Protein AF-A0A924R2V7-F1 (afdb_monomer_lite)

Radius of gyration: 25.36 Å; chains: 1; bounding box: 59×49×68 Å

Sequence (188 aa):
MEILKSIIAFLVAIGILVTIHELGHYWAARLCGVKIIRFSIGFGRTLWMRKFGADQTEWVVAALPLGGFVKMADERDEVLNDADRGRAFNNKPIWQRMIIIAAGPAANFVLAAVLYWVVFVVGAPGALPWWVLAQRLGRNEGVGEIWSDIACPWCYVGKRRFEAALQDFEHRDQVTVTWRSFELDPTA

pLDDT: mean 84.76, std 13.11, range [45.72, 98.12]

Foldseek 3Di:
DVVVVVVVVVLVVLLVLQLLLQVQLVVLLVVLLWQWAEWEQADDAFPDWAQDDPSRYIYTYHDGRNHIHTHTAALPPPPDDPVCNCRGLVNGDPVSNVSSNVRSVVSSVVVVVVVVVVCLLVPDPPPPPVVNVVVVVPDPALEAEAEDEPPDPSSVSVVVVVVVVLVVDPVSVRHHYHYDYDDPDPPD

Structure (mmCIF, N/CA/C/O backbone):
data_AF-A0A924R2V7-F1
#
_entry.id   AF-A0A924R2V7-F1
#
loop_
_atom_site.group_PDB
_atom_site.id
_atom_site.type_symbol
_atom_site.label_atom_id
_atom_site.label_alt_id
_atom_site.label_comp_id
_atom_site.label_asym_id
_atom_site.label_entity_id
_atom_site.label_seq_id
_atom_site.pdbx_PDB_ins_code
_atom_site.Cartn_x
_atom_site.Cartn_y
_atom_site.Cartn_z
_atom_site.occupancy
_atom_site.B_iso_or_equiv
_atom_site.auth_seq_id
_atom_site.auth_comp_id
_atom_site.auth_asym_id
_atom_site.auth_atom_id
_atom_site.pdbx_PDB_model_num
ATOM 1 N N . MET A 1 1 ? 21.644 21.051 -7.292 1.00 76.19 1 MET A N 1
ATOM 2 C CA . MET A 1 1 ? 20.354 20.557 -7.829 1.00 76.19 1 MET A CA 1
ATOM 3 C C . MET A 1 1 ? 20.106 19.088 -7.495 1.00 76.19 1 MET A C 1
ATOM 5 O O . MET A 1 1 ? 18.996 18.777 -7.090 1.00 76.19 1 MET A O 1
ATOM 9 N N . GLU A 1 2 ? 21.111 18.208 -7.581 1.00 90.38 2 GLU A N 1
ATOM 10 C CA . GLU A 1 2 ? 20.947 16.770 -7.282 1.00 90.38 2 GLU A CA 1
ATOM 11 C C . GLU A 1 2 ? 20.495 16.465 -5.847 1.00 90.38 2 GLU A C 1
ATOM 13 O O . GLU A 1 2 ? 19.573 15.683 -5.658 1.00 90.38 2 GLU A O 1
ATOM 18 N N . ILE A 1 3 ? 21.032 17.160 -4.838 1.00 93.19 3 ILE A N 1
ATOM 19 C CA . ILE A 1 3 ? 20.599 16.974 -3.439 1.00 93.19 3 ILE A CA 1
ATOM 20 C C . ILE A 1 3 ? 19.101 17.268 -3.273 1.00 93.19 3 ILE A C 1
ATOM 22 O O . ILE A 1 3 ? 18.382 16.494 -2.649 1.00 93.19 3 ILE A O 1
ATOM 26 N N . LEU A 1 4 ? 18.613 18.359 -3.872 1.00 93.94 4 LEU A N 1
ATOM 27 C CA . LEU A 1 4 ? 17.199 18.730 -3.803 1.00 93.94 4 LEU A CA 1
ATOM 28 C C . LEU A 1 4 ? 16.310 17.670 -4.468 1.00 93.94 4 LEU A C 1
ATOM 30 O O . LEU A 1 4 ? 15.282 17.304 -3.907 1.00 93.94 4 LEU A O 1
ATOM 34 N N . LYS A 1 5 ? 16.725 17.138 -5.626 1.00 94.00 5 LYS A N 1
ATOM 35 C CA . LYS A 1 5 ? 16.013 16.044 -6.302 1.00 94.00 5 LYS A CA 1
ATOM 36 C C . LYS A 1 5 ? 15.963 14.788 -5.434 1.00 94.00 5 LYS A C 1
ATOM 38 O O . LYS A 1 5 ? 14.886 14.227 -5.278 1.00 94.00 5 LYS A O 1
ATOM 43 N N . SER A 1 6 ? 17.083 14.382 -4.836 1.00 93.44 6 SER A N 1
ATOM 44 C CA . SER A 1 6 ? 17.138 13.208 -3.957 1.00 93.44 6 SER A CA 1
ATOM 45 C C . SER A 1 6 ? 16.260 13.373 -2.720 1.00 93.44 6 SER A C 1
ATOM 47 O O . SER A 1 6 ? 15.552 12.440 -2.355 1.00 93.44 6 SER A O 1
ATOM 49 N N . ILE A 1 7 ? 16.245 14.562 -2.108 1.00 94.19 7 ILE A N 1
ATOM 50 C CA . ILE A 1 7 ? 15.367 14.862 -0.969 1.00 94.19 7 ILE A CA 1
ATOM 51 C C . ILE A 1 7 ? 13.899 14.754 -1.385 1.00 94.19 7 ILE A C 1
ATOM 53 O O . ILE A 1 7 ? 13.126 14.071 -0.719 1.00 94.19 7 ILE A O 1
ATOM 57 N N . ILE A 1 8 ? 13.506 15.385 -2.495 1.00 93.62 8 ILE A N 1
ATOM 58 C CA . ILE A 1 8 ? 12.121 15.325 -2.981 1.00 93.62 8 ILE A CA 1
ATOM 59 C C . ILE A 1 8 ? 11.733 13.879 -3.315 1.00 93.62 8 ILE A C 1
ATOM 61 O O . ILE A 1 8 ? 10.685 13.416 -2.873 1.00 93.62 8 ILE A O 1
ATOM 65 N N . ALA A 1 9 ? 12.584 13.147 -4.037 1.00 93.06 9 ALA A N 1
ATOM 66 C CA . ALA A 1 9 ? 12.345 11.749 -4.388 1.00 93.06 9 ALA A CA 1
ATOM 67 C C . ALA A 1 9 ? 12.199 10.863 -3.143 1.00 93.06 9 ALA A C 1
ATOM 69 O O . ALA A 1 9 ? 11.295 10.035 -3.084 1.00 93.06 9 ALA A O 1
ATOM 70 N N . PHE A 1 10 ? 13.036 11.073 -2.126 1.00 93.38 10 PHE A N 1
ATOM 71 C CA . PHE A 1 10 ? 12.954 10.367 -0.851 1.00 93.38 10 PHE A CA 1
ATOM 72 C C . PHE A 1 10 ? 11.642 10.652 -0.110 1.00 93.38 10 PHE A C 1
ATOM 74 O O . PHE A 1 10 ? 10.979 9.717 0.336 1.00 93.38 10 PHE A O 1
ATOM 81 N N . LEU A 1 11 ? 11.231 11.922 -0.019 1.00 93.50 11 LEU A N 1
ATOM 82 C CA . LEU A 1 11 ? 9.971 12.309 0.626 1.00 93.50 11 LEU A CA 1
ATOM 83 C C . LEU A 1 11 ? 8.758 11.712 -0.095 1.00 93.50 11 LEU A C 1
ATOM 85 O O . LEU A 1 11 ? 7.835 11.231 0.558 1.00 93.50 11 LEU A O 1
ATOM 89 N N . VAL A 1 12 ? 8.775 11.703 -1.430 1.00 93.25 12 VAL A N 1
ATOM 90 C CA . VAL A 1 12 ? 7.730 11.062 -2.240 1.00 93.25 12 VAL A CA 1
ATOM 91 C C . VAL A 1 12 ? 7.719 9.550 -2.011 1.00 93.25 12 VAL A C 1
ATOM 93 O O . VAL A 1 12 ? 6.656 8.984 -1.764 1.00 93.25 12 VAL A O 1
ATOM 96 N N . ALA A 1 13 ? 8.882 8.896 -2.039 1.00 93.31 13 ALA A N 1
ATOM 97 C CA . ALA A 1 13 ? 8.993 7.453 -1.845 1.00 93.31 13 ALA A CA 1
ATOM 98 C C . ALA A 1 13 ? 8.489 7.015 -0.460 1.00 93.31 13 ALA A C 1
ATOM 100 O O . ALA A 1 13 ? 7.664 6.104 -0.372 1.00 93.31 13 ALA A O 1
ATOM 101 N N . ILE A 1 14 ? 8.919 7.692 0.612 1.00 93.75 14 ILE A N 1
ATOM 102 C CA . ILE A 1 14 ? 8.410 7.434 1.967 1.00 93.75 14 ILE A CA 1
ATOM 103 C C . ILE A 1 14 ? 6.916 7.727 2.0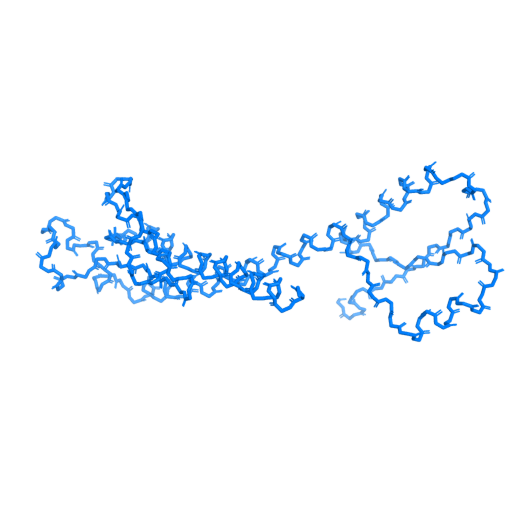57 1.00 93.75 14 ILE A C 1
ATOM 105 O O . ILE A 1 14 ? 6.182 6.915 2.615 1.00 93.75 14 ILE A O 1
ATOM 109 N N . GLY A 1 15 ? 6.450 8.842 1.488 1.00 93.25 15 GLY A N 1
ATOM 110 C CA . GLY A 1 15 ? 5.036 9.203 1.511 1.00 93.25 15 GLY A CA 1
ATOM 111 C C . GLY A 1 15 ? 4.154 8.116 0.895 1.00 93.25 15 GLY A C 1
ATOM 112 O O . GLY A 1 15 ? 3.147 7.731 1.489 1.00 93.25 15 GLY A O 1
ATOM 113 N N . ILE A 1 16 ? 4.560 7.564 -0.252 1.00 94.56 16 ILE A N 1
ATOM 114 C CA . ILE A 1 16 ? 3.855 6.454 -0.908 1.00 94.56 16 ILE A CA 1
ATOM 115 C C . ILE A 1 16 ? 3.903 5.193 -0.039 1.00 94.56 16 ILE A C 1
ATOM 117 O O . ILE A 1 16 ? 2.855 4.608 0.232 1.00 94.56 16 ILE A O 1
ATOM 121 N N . LEU A 1 17 ? 5.093 4.790 0.417 1.00 95.31 17 LEU A N 1
ATOM 122 C CA . LEU A 1 17 ? 5.288 3.567 1.202 1.00 95.31 17 LEU A CA 1
ATOM 123 C C . LEU A 1 17 ? 4.439 3.573 2.474 1.00 95.31 17 LEU A C 1
ATOM 125 O O . LEU A 1 17 ? 3.721 2.619 2.755 1.00 95.31 17 LEU A O 1
ATOM 129 N N . VAL A 1 18 ? 4.481 4.669 3.225 1.00 95.38 18 VAL A N 1
ATOM 130 C CA . VAL A 1 18 ? 3.693 4.828 4.447 1.00 95.38 18 VAL A CA 1
ATOM 131 C C . VAL A 1 18 ? 2.200 4.857 4.135 1.00 95.38 18 VAL A C 1
ATOM 133 O O . VAL A 1 18 ? 1.426 4.194 4.814 1.00 95.38 18 VAL A O 1
ATOM 136 N N . THR A 1 19 ? 1.769 5.595 3.108 1.00 95.12 19 THR A N 1
ATOM 137 C CA . THR A 1 19 ? 0.338 5.679 2.775 1.00 95.12 19 THR A CA 1
ATOM 138 C C . THR A 1 19 ? -0.237 4.301 2.462 1.00 95.12 19 THR A C 1
ATOM 140 O O . THR A 1 19 ? -1.320 3.969 2.940 1.00 95.12 19 THR A O 1
ATOM 143 N N . ILE A 1 20 ? 0.488 3.483 1.695 1.00 97.19 20 ILE A N 1
ATOM 144 C CA . ILE A 1 20 ? 0.069 2.114 1.374 1.00 97.19 20 ILE A CA 1
ATOM 145 C C . ILE A 1 20 ? 0.088 1.214 2.617 1.00 97.19 20 ILE A C 1
ATOM 147 O O . ILE A 1 20 ? -0.844 0.431 2.804 1.00 97.19 20 ILE A O 1
ATOM 151 N N . HIS A 1 21 ? 1.079 1.365 3.496 1.00 97.12 21 HIS A N 1
ATOM 152 C CA . HIS A 1 21 ? 1.130 0.667 4.781 1.00 97.12 21 HIS A CA 1
ATOM 153 C C . HIS A 1 21 ? -0.113 0.945 5.639 1.00 97.12 21 HIS A C 1
ATOM 155 O O . HIS A 1 21 ? -0.829 0.026 6.037 1.00 97.12 21 HIS A O 1
ATOM 161 N N . GLU A 1 22 ? -0.428 2.221 5.868 1.00 96.88 22 GLU A N 1
ATOM 162 C CA . GLU A 1 22 ? -1.606 2.615 6.645 1.00 96.88 22 GLU A CA 1
ATOM 163 C C . GLU A 1 22 ? -2.903 2.166 5.959 1.00 96.88 22 GLU A C 1
ATOM 165 O O . GLU A 1 22 ? -3.857 1.742 6.616 1.00 96.88 22 GLU A O 1
ATOM 170 N N . LEU A 1 23 ? -2.944 2.201 4.623 1.00 96.12 23 LEU A N 1
ATOM 171 C CA . LEU A 1 23 ? -4.086 1.717 3.853 1.00 96.12 23 LEU A CA 1
ATOM 172 C C . LEU A 1 23 ? -4.317 0.211 4.064 1.00 96.12 23 LEU A C 1
ATOM 174 O O . LEU A 1 23 ? -5.470 -0.217 4.138 1.00 96.12 23 LEU A O 1
ATOM 178 N N . GLY A 1 24 ? -3.252 -0.578 4.234 1.00 97.38 24 GLY A N 1
ATOM 179 C CA . GLY A 1 24 ? -3.333 -1.993 4.604 1.00 97.38 24 GLY A CA 1
ATOM 180 C C . GLY A 1 24 ? -4.054 -2.205 5.937 1.00 97.38 24 GLY A C 1
ATOM 181 O O . GLY A 1 24 ? -5.026 -2.964 6.004 1.00 97.38 24 GLY A O 1
ATOM 182 N N . HIS A 1 25 ? -3.649 -1.475 6.981 1.00 97.19 25 HIS A N 1
ATOM 183 C CA . HIS A 1 25 ? -4.336 -1.496 8.278 1.00 97.19 25 HIS A CA 1
ATOM 184 C C . HIS A 1 25 ? -5.804 -1.067 8.162 1.00 97.19 25 HIS A C 1
ATOM 186 O O . HIS A 1 25 ? -6.688 -1.723 8.718 1.00 97.19 25 HIS A O 1
ATOM 192 N N . TYR A 1 26 ? -6.070 0.013 7.421 1.00 96.00 26 TYR A N 1
ATOM 193 C CA . TYR A 1 26 ? -7.413 0.553 7.207 1.00 96.00 26 TYR A CA 1
ATOM 194 C C . TYR A 1 26 ? -8.354 -0.478 6.577 1.00 96.00 26 TYR A C 1
ATOM 196 O O . TYR A 1 26 ? -9.452 -0.722 7.086 1.00 96.00 26 TYR A O 1
ATOM 204 N N . TRP A 1 27 ? -7.924 -1.106 5.480 1.00 96.19 27 TRP A N 1
ATOM 205 C CA . TRP A 1 27 ? -8.736 -2.089 4.768 1.00 96.19 27 TRP A CA 1
ATOM 206 C C . TRP A 1 27 ? -8.992 -3.333 5.614 1.00 96.19 27 TRP A C 1
ATOM 208 O O . TRP A 1 27 ? -10.138 -3.769 5.718 1.00 96.19 27 TRP A O 1
ATOM 218 N N . ALA A 1 28 ? -7.967 -3.865 6.280 1.00 97.12 28 ALA A N 1
ATOM 219 C CA . ALA A 1 28 ? -8.134 -5.022 7.154 1.00 97.12 28 ALA A CA 1
ATOM 220 C C . ALA A 1 28 ? -9.075 -4.729 8.334 1.00 97.12 28 ALA A C 1
ATOM 222 O O . ALA A 1 28 ? -9.943 -5.546 8.648 1.00 97.12 28 ALA A O 1
ATOM 223 N N . ALA A 1 29 ? -8.963 -3.547 8.950 1.00 95.69 29 ALA A N 1
ATOM 224 C CA . ALA A 1 29 ? -9.845 -3.124 10.036 1.00 95.69 29 ALA A CA 1
ATOM 225 C C . ALA A 1 29 ? -11.306 -3.031 9.571 1.00 95.69 29 ALA A C 1
ATOM 227 O O . ALA A 1 29 ? -12.203 -3.557 10.236 1.00 95.69 29 ALA A O 1
ATOM 228 N N . ARG A 1 30 ? -11.544 -2.445 8.391 1.00 93.81 30 ARG A N 1
ATOM 229 C CA . ARG A 1 30 ? -12.871 -2.383 7.763 1.00 93.81 30 ARG A CA 1
ATOM 230 C C . ARG A 1 30 ? -13.459 -3.765 7.491 1.00 93.81 30 ARG A C 1
ATOM 232 O O . ARG A 1 30 ? -14.619 -3.992 7.826 1.00 93.81 30 ARG A O 1
ATOM 239 N N . LEU A 1 31 ? -12.666 -4.690 6.951 1.00 94.19 31 LEU A N 1
ATOM 240 C CA . LEU A 1 31 ? -13.101 -6.067 6.684 1.00 94.19 31 LEU A CA 1
ATOM 241 C C . LEU A 1 31 ? -13.419 -6.841 7.972 1.00 94.19 31 LEU A C 1
ATOM 243 O O . LEU A 1 31 ? -14.355 -7.632 8.002 1.00 94.19 31 LEU A O 1
ATOM 247 N N . CYS A 1 32 ? -12.705 -6.560 9.063 1.00 94.69 32 CYS A N 1
ATOM 248 C CA . CYS A 1 32 ? -12.982 -7.123 10.389 1.00 94.69 32 CYS A CA 1
ATOM 249 C C . CYS A 1 32 ? -14.128 -6.399 11.134 1.00 94.69 32 CYS A C 1
ATOM 251 O O . CYS A 1 32 ? -14.405 -6.681 12.306 1.00 94.69 32 CYS A O 1
ATOM 253 N N . GLY A 1 33 ? -14.800 -5.442 10.484 1.00 92.38 33 GLY A N 1
ATOM 254 C CA . GLY A 1 33 ? -15.911 -4.683 11.056 1.00 92.38 33 GLY A CA 1
ATOM 255 C C . GLY A 1 33 ? -15.503 -3.795 12.234 1.00 92.38 33 GLY A C 1
ATOM 256 O O . GLY A 1 33 ? -16.314 -3.578 13.138 1.00 92.38 33 GLY A O 1
ATOM 257 N N . VAL A 1 34 ? -14.251 -3.332 12.259 1.00 94.19 34 VAL A N 1
ATOM 258 C CA . VAL A 1 34 ? -13.750 -2.345 13.223 1.00 94.19 34 VAL A CA 1
ATOM 259 C C . VAL A 1 34 ? -14.076 -0.946 12.715 1.00 94.19 34 VAL A C 1
ATOM 261 O O . VAL A 1 34 ? -13.854 -0.632 11.543 1.00 94.19 34 VAL A O 1
ATOM 264 N N . LYS A 1 35 ? -14.613 -0.091 13.588 1.00 92.56 35 LYS A N 1
ATOM 265 C CA . LYS A 1 35 ? -14.870 1.310 13.244 1.00 92.56 35 LYS A CA 1
ATOM 266 C C . LYS A 1 35 ? -13.560 2.094 13.233 1.00 92.56 35 LYS A C 1
ATOM 268 O O . LYS A 1 35 ? -12.730 1.953 14.125 1.00 92.56 35 LYS A O 1
ATOM 273 N N . ILE A 1 36 ? -13.386 2.943 12.226 1.00 94.12 36 ILE A N 1
ATOM 274 C CA . ILE A 1 36 ? -12.182 3.758 12.054 1.00 94.12 36 ILE A CA 1
ATOM 275 C C . ILE A 1 36 ? -12.572 5.219 12.214 1.00 94.12 36 ILE A C 1
ATOM 277 O O . ILE A 1 36 ? -13.397 5.733 11.454 1.00 94.12 36 ILE A O 1
ATOM 281 N N . ILE A 1 37 ? -11.977 5.873 13.208 1.00 93.00 37 ILE A N 1
ATOM 282 C CA . ILE A 1 37 ? -12.277 7.257 13.575 1.00 93.00 37 ILE A CA 1
ATOM 283 C C . ILE A 1 37 ? -11.516 8.206 12.652 1.00 93.00 37 ILE A C 1
ATOM 285 O O . ILE A 1 37 ? -12.108 9.116 12.073 1.00 93.00 37 ILE A O 1
ATOM 289 N N . ARG A 1 38 ? -10.209 7.973 12.481 1.00 93.56 38 ARG A N 1
ATOM 290 C CA . ARG A 1 38 ? -9.329 8.850 11.704 1.00 93.56 38 ARG A CA 1
ATOM 291 C C . ARG A 1 38 ? -8.303 8.052 10.912 1.00 93.56 38 ARG A C 1
ATOM 293 O O . ARG A 1 38 ? -7.688 7.134 11.439 1.00 93.56 38 ARG A O 1
ATOM 300 N N . PHE A 1 39 ? -8.098 8.451 9.670 1.00 95.38 39 PHE A N 1
ATOM 301 C CA . PHE A 1 39 ? -7.018 8.009 8.806 1.00 95.38 39 PHE A CA 1
ATOM 302 C C . PHE A 1 39 ? -6.160 9.229 8.468 1.00 95.38 39 PHE A C 1
ATOM 304 O O . PHE A 1 39 ? -6.664 10.183 7.875 1.00 95.38 39 PHE A O 1
ATOM 311 N N . SER A 1 40 ? -4.893 9.227 8.873 1.00 95.81 40 SER A N 1
ATOM 312 C CA . SER A 1 40 ? -3.980 10.352 8.661 1.00 95.81 40 SER A CA 1
ATOM 313 C C . SER A 1 40 ? -2.810 9.948 7.781 1.00 95.81 40 SER A C 1
ATOM 315 O O . SER A 1 40 ? -2.078 9.016 8.110 1.00 95.81 40 SER A O 1
ATOM 317 N N . ILE A 1 41 ? -2.601 10.708 6.709 1.00 94.94 41 ILE A N 1
ATOM 318 C CA . ILE A 1 41 ? -1.379 10.685 5.909 1.00 94.94 41 ILE A CA 1
ATOM 319 C C . ILE A 1 41 ? -0.500 11.828 6.407 1.00 94.94 41 ILE A C 1
ATOM 321 O O . ILE A 1 41 ? -0.876 12.999 6.316 1.00 94.94 41 ILE A O 1
ATOM 325 N N . GLY A 1 42 ? 0.667 11.494 6.938 1.00 92.12 42 GLY A N 1
ATOM 326 C CA . GLY A 1 42 ? 1.570 12.445 7.566 1.00 92.12 42 GLY A CA 1
ATOM 327 C C . GLY A 1 42 ? 1.294 12.688 9.050 1.00 92.12 42 GLY A C 1
ATOM 328 O O . GLY A 1 42 ? 0.309 12.218 9.632 1.00 92.12 42 GLY A O 1
ATOM 329 N N . PHE A 1 43 ? 2.165 13.504 9.643 1.00 89.31 43 PHE A N 1
ATOM 330 C CA . PHE A 1 43 ? 2.102 13.974 11.025 1.00 89.31 43 PHE A CA 1
ATOM 331 C C . PHE A 1 43 ? 2.054 15.505 11.130 1.00 89.31 43 PHE A C 1
ATOM 333 O O . PHE A 1 43 ? 2.354 16.243 10.187 1.00 89.31 43 PHE A O 1
ATOM 340 N N . GLY A 1 44 ? 1.720 15.985 12.330 1.00 89.06 44 GLY A N 1
ATOM 341 C CA . GLY A 1 44 ? 1.772 17.399 12.691 1.00 89.06 44 GLY A CA 1
ATOM 342 C C . GLY A 1 44 ? 0.516 18.170 12.294 1.00 89.06 44 GLY A C 1
ATOM 343 O O . GLY A 1 44 ? -0.606 17.691 12.458 1.00 89.06 44 GLY A O 1
ATOM 344 N N . ARG A 1 45 ? 0.703 19.405 11.812 1.00 90.31 45 ARG A N 1
ATOM 345 C CA . ARG A 1 45 ? -0.403 20.312 11.484 1.00 90.31 45 ARG A CA 1
ATOM 346 C C . ARG A 1 45 ? -1.249 19.731 10.353 1.00 90.31 45 ARG A C 1
ATOM 348 O O . ARG A 1 45 ? -0.745 19.482 9.259 1.00 90.31 45 ARG A O 1
ATOM 355 N N . THR A 1 46 ? -2.542 19.573 10.616 1.00 92.62 46 THR A N 1
ATOM 356 C CA . THR A 1 46 ? -3.540 19.216 9.608 1.00 92.62 46 THR A CA 1
ATOM 357 C C . THR A 1 46 ? -3.609 20.308 8.547 1.00 92.62 46 THR A C 1
ATOM 359 O O . THR A 1 46 ? -3.935 21.455 8.853 1.00 92.62 46 THR A O 1
ATOM 362 N N . LEU A 1 47 ? -3.275 19.955 7.307 1.00 92.81 47 LEU A N 1
ATOM 363 C CA . LEU A 1 47 ? -3.426 20.841 6.154 1.00 92.81 47 LEU A CA 1
ATOM 364 C C . LEU A 1 47 ? -4.831 20.735 5.580 1.00 92.81 47 LEU A C 1
ATOM 366 O O . LEU A 1 47 ? -5.423 21.730 5.173 1.00 92.81 47 LEU A O 1
ATOM 370 N N . TRP A 1 48 ? -5.364 19.517 5.571 1.00 94.62 48 TRP A N 1
ATOM 371 C CA . TRP A 1 48 ? -6.674 19.227 5.026 1.00 94.62 48 TRP A CA 1
ATOM 372 C C . TRP A 1 48 ? -7.334 18.077 5.782 1.00 94.62 48 TRP A C 1
ATOM 374 O O . TRP A 1 48 ? -6.663 17.130 6.195 1.00 94.62 48 TRP A O 1
ATOM 384 N N . MET A 1 49 ? -8.651 18.170 5.968 1.00 95.19 49 MET A N 1
ATOM 385 C CA . MET A 1 49 ? -9.458 17.143 6.618 1.00 95.19 49 MET A CA 1
ATOM 386 C C . MET A 1 49 ? -10.827 17.039 5.954 1.00 95.19 49 MET A C 1
ATOM 388 O O . MET A 1 49 ? -11.466 18.055 5.674 1.00 95.19 49 MET A O 1
ATOM 392 N N . ARG A 1 50 ? -11.292 15.808 5.734 1.00 94.19 50 ARG A N 1
ATOM 393 C CA . ARG A 1 50 ? -12.642 15.527 5.244 1.00 94.19 50 ARG A CA 1
ATOM 394 C C . ARG A 1 50 ? -13.200 14.255 5.868 1.00 94.19 50 ARG A C 1
ATOM 396 O O . ARG A 1 50 ? -12.512 13.244 5.938 1.00 94.19 50 ARG A O 1
ATOM 403 N N . LYS A 1 51 ? -14.474 14.279 6.264 1.00 93.19 51 LYS A N 1
ATOM 404 C CA . LYS A 1 51 ? -15.201 13.079 6.704 1.00 93.19 51 LYS A CA 1
ATOM 405 C C . LYS A 1 51 ? -15.844 12.386 5.507 1.00 93.19 51 LYS A C 1
ATOM 407 O O . LYS A 1 51 ? -16.471 13.054 4.682 1.00 93.19 51 LYS A O 1
ATOM 412 N N . PHE A 1 52 ? -15.658 11.073 5.376 1.00 88.25 52 PHE A N 1
ATOM 413 C CA . PHE A 1 52 ? -16.206 10.311 4.250 1.00 88.25 52 PHE A CA 1
ATOM 414 C C . PHE A 1 52 ? -16.551 8.856 4.608 1.00 88.25 52 PHE A C 1
ATOM 416 O O . PHE A 1 52 ? -15.880 8.212 5.418 1.00 88.25 52 PHE A O 1
ATOM 423 N N . GLY A 1 53 ? -17.579 8.321 3.940 1.00 85.50 53 GLY A N 1
ATOM 424 C CA . GLY A 1 53 ? -18.042 6.937 4.059 1.00 85.50 53 GLY A CA 1
ATOM 425 C C . GLY A 1 53 ? -19.091 6.714 5.153 1.00 85.50 53 GLY A C 1
ATOM 426 O O . GLY A 1 53 ? -19.419 7.620 5.915 1.00 85.50 53 GLY A O 1
ATOM 427 N N . ALA A 1 54 ? -19.603 5.481 5.235 1.00 79.25 54 ALA A N 1
ATOM 428 C CA . ALA A 1 54 ? -20.657 5.101 6.182 1.00 79.25 54 ALA A CA 1
ATOM 429 C C . ALA A 1 54 ? -20.274 5.365 7.651 1.00 79.25 54 ALA A C 1
ATOM 431 O O . ALA A 1 54 ? -21.089 5.859 8.421 1.00 79.25 54 ALA A O 1
ATOM 432 N N . ASP A 1 55 ? -19.012 5.120 8.018 1.00 82.81 55 ASP A N 1
ATOM 433 C CA . ASP A 1 55 ? -18.516 5.370 9.381 1.00 82.81 55 ASP A CA 1
ATOM 434 C C . ASP A 1 55 ? -18.090 6.825 9.642 1.00 82.81 55 ASP A C 1
ATOM 436 O O . ASP A 1 55 ? -17.604 7.115 10.733 1.00 82.81 55 ASP A O 1
ATOM 440 N N . GLN A 1 56 ? -18.238 7.727 8.660 1.00 87.81 56 GLN A N 1
ATOM 441 C CA . GLN A 1 56 ? -17.809 9.131 8.747 1.00 87.81 56 GLN A CA 1
ATOM 442 C C . GLN A 1 56 ? -16.333 9.295 9.161 1.00 87.81 56 GLN A C 1
ATOM 444 O O . GLN A 1 56 ? -15.988 10.200 9.922 1.00 87.81 56 GLN A O 1
ATOM 449 N N . THR A 1 57 ? -15.453 8.424 8.653 1.00 92.06 57 THR A N 1
ATOM 450 C CA . THR A 1 57 ? -14.020 8.439 8.978 1.00 92.06 57 THR A CA 1
ATOM 451 C C . THR A 1 57 ? -13.386 9.767 8.577 1.00 92.06 57 THR A C 1
ATOM 453 O O . THR A 1 57 ? -13.583 10.238 7.455 1.00 92.06 57 THR A O 1
ATOM 456 N N . GLU A 1 58 ? -12.601 10.352 9.479 1.00 94.69 58 GLU A N 1
ATOM 457 C CA . GLU A 1 58 ? -11.822 11.563 9.229 1.00 94.69 58 GLU A CA 1
ATOM 458 C C . GLU A 1 58 ? -10.576 11.239 8.409 1.00 94.69 58 GLU A C 1
ATOM 460 O O . GLU A 1 58 ? -9.622 10.666 8.926 1.00 94.69 58 GLU A O 1
ATOM 465 N N . TRP A 1 59 ? -10.568 11.629 7.140 1.00 94.94 59 TRP A N 1
ATOM 466 C CA . TRP A 1 59 ? -9.394 11.575 6.278 1.00 94.94 59 TRP A CA 1
ATOM 467 C C . TRP A 1 59 ? -8.606 12.863 6.438 1.00 94.94 59 TRP A C 1
ATOM 469 O O . TRP A 1 59 ? -9.130 13.944 6.174 1.00 94.94 59 TRP A O 1
ATOM 479 N N . VAL A 1 60 ? -7.363 12.745 6.890 1.00 95.00 60 VAL A N 1
ATOM 480 C CA . VAL A 1 60 ? -6.484 13.865 7.213 1.00 95.00 60 VAL A CA 1
ATOM 481 C C . VAL A 1 60 ? -5.224 13.784 6.366 1.00 95.00 60 VAL A C 1
ATOM 483 O O . VAL A 1 60 ? -4.596 12.734 6.267 1.00 95.00 60 VAL A O 1
ATOM 486 N N . VAL A 1 61 ? -4.836 14.919 5.792 1.00 94.19 61 VAL A N 1
ATOM 487 C CA . VAL A 1 61 ? -3.512 15.116 5.199 1.00 94.19 61 VAL A CA 1
ATOM 488 C C . VAL A 1 61 ? -2.786 16.149 6.048 1.00 94.19 61 VAL A C 1
ATOM 490 O O . VAL A 1 61 ? -3.251 17.283 6.209 1.00 94.19 61 VAL A O 1
ATOM 493 N N . ALA A 1 62 ? -1.671 15.741 6.641 1.00 92.88 62 ALA A N 1
ATOM 494 C CA . ALA A 1 62 ? -0.854 16.572 7.511 1.00 92.88 62 ALA A CA 1
ATOM 495 C C . ALA A 1 62 ? 0.410 17.069 6.797 1.00 92.88 62 ALA A C 1
ATOM 497 O O . ALA A 1 62 ? 0.798 16.564 5.746 1.00 92.88 62 ALA A O 1
ATOM 498 N N . ALA A 1 63 ? 1.040 18.096 7.364 1.00 89.44 63 ALA A N 1
ATOM 499 C CA . ALA A 1 63 ? 2.144 18.797 6.717 1.00 89.44 63 ALA A CA 1
ATOM 500 C C . ALA A 1 63 ? 3.425 17.964 6.570 1.00 89.44 63 ALA A C 1
ATOM 502 O O . ALA A 1 63 ? 4.180 18.177 5.624 1.00 89.44 63 ALA A O 1
ATOM 503 N N . LEU A 1 64 ? 3.694 17.043 7.500 1.00 88.81 64 LEU A N 1
ATOM 504 C CA . LEU A 1 64 ? 4.933 16.273 7.512 1.00 88.81 64 LEU A CA 1
ATOM 505 C C . LEU A 1 64 ? 4.705 14.868 6.935 1.00 88.81 64 LEU A C 1
ATOM 507 O O . LEU A 1 64 ? 4.013 14.084 7.577 1.00 88.81 64 LEU A O 1
ATOM 511 N N . PRO A 1 65 ? 5.321 14.485 5.803 1.00 81.62 65 PRO A N 1
ATOM 512 C CA . PRO A 1 65 ? 5.077 13.191 5.154 1.00 81.62 65 PRO A CA 1
ATOM 513 C C . PRO A 1 65 ? 5.830 12.011 5.802 1.00 81.62 65 PRO A C 1
ATOM 515 O O . PRO A 1 65 ? 5.861 10.921 5.242 1.00 81.62 65 PRO A O 1
ATOM 518 N N . LEU A 1 66 ? 6.457 12.207 6.969 1.00 85.62 66 LEU A N 1
ATOM 519 C CA . LEU A 1 66 ? 7.328 11.225 7.635 1.00 85.62 66 LEU A CA 1
ATOM 520 C C . LEU A 1 66 ? 6.562 10.154 8.436 1.00 85.62 66 LEU A C 1
ATOM 522 O O . LEU A 1 66 ? 7.038 9.700 9.473 1.00 85.62 66 LEU A O 1
ATOM 526 N N . GLY A 1 67 ? 5.374 9.766 7.979 1.00 89.50 67 GLY A N 1
ATOM 527 C CA . GLY A 1 67 ? 4.569 8.707 8.583 1.00 89.50 67 GLY A CA 1
ATOM 528 C C . GLY A 1 67 ? 3.072 8.949 8.432 1.00 89.50 67 GLY A C 1
ATOM 529 O O . GLY A 1 67 ? 2.642 9.665 7.533 1.00 89.50 67 GLY A O 1
ATOM 530 N N . GLY A 1 68 ? 2.275 8.286 9.250 1.00 93.19 68 GLY A N 1
ATOM 531 C CA . GLY A 1 68 ? 0.822 8.268 9.168 1.00 93.19 68 GLY A CA 1
ATOM 532 C C . GLY A 1 68 ? 0.272 7.395 10.285 1.00 93.19 68 GLY A C 1
ATOM 533 O O . GLY A 1 68 ? 1.042 6.809 11.045 1.00 93.19 68 GLY A O 1
ATOM 534 N N . PHE A 1 69 ? -1.047 7.368 10.437 1.00 94.44 69 PHE A N 1
ATOM 535 C CA . PHE A 1 69 ? -1.683 6.456 11.384 1.00 94.44 69 PHE A CA 1
ATOM 536 C C . PHE A 1 69 ? -3.155 6.223 11.056 1.00 94.44 69 PHE A C 1
ATOM 538 O O . PHE A 1 69 ? -3.866 7.114 10.572 1.00 94.44 69 PHE A O 1
ATOM 545 N N . VAL A 1 70 ? -3.639 5.043 11.438 1.00 95.19 70 VAL A N 1
ATOM 546 C CA . VAL A 1 70 ? -5.063 4.699 11.468 1.00 95.19 70 VAL A CA 1
ATOM 547 C C . VAL A 1 70 ? -5.554 4.645 12.912 1.00 95.19 70 VAL A C 1
ATOM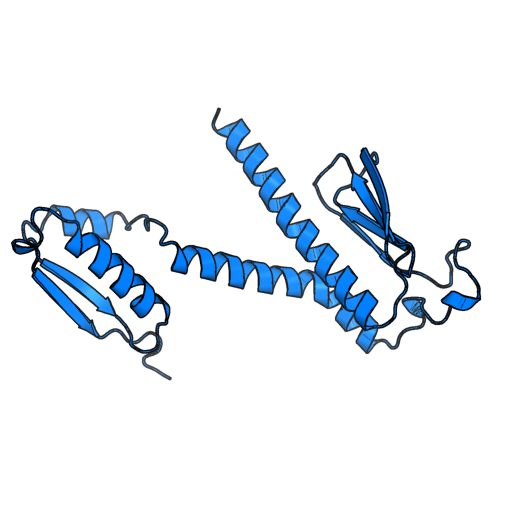 549 O O . VAL A 1 70 ? -5.282 3.695 13.642 1.00 95.19 70 VAL A O 1
ATOM 552 N N . LYS A 1 71 ? -6.329 5.651 13.335 1.00 93.62 71 LYS A N 1
ATOM 553 C CA . LYS A 1 71 ? -7.013 5.623 14.633 1.00 93.62 71 LYS A CA 1
ATOM 554 C C . LYS A 1 71 ? -8.264 4.754 14.530 1.00 93.62 71 LYS A C 1
ATOM 556 O O . LYS A 1 71 ? -9.303 5.183 14.017 1.00 93.62 71 LYS A O 1
ATOM 561 N N . MET A 1 72 ? -8.147 3.534 15.034 1.00 94.06 72 MET A N 1
ATOM 562 C CA . MET A 1 72 ? -9.259 2.603 15.205 1.00 94.06 72 MET A CA 1
ATOM 563 C C . MET A 1 72 ? -10.033 2.940 16.479 1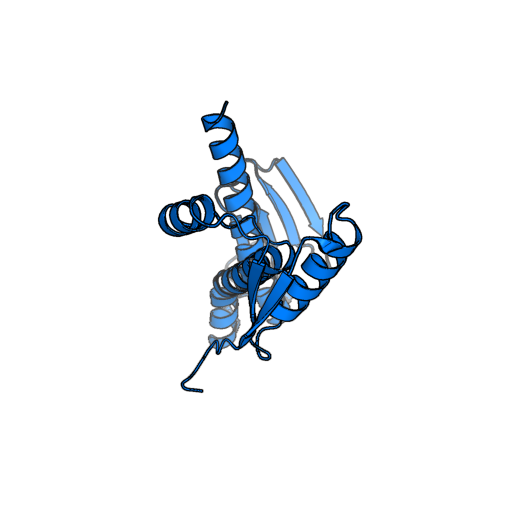.00 94.06 72 MET A C 1
ATOM 565 O O . MET A 1 72 ? -9.471 3.497 17.418 1.00 94.06 72 MET A O 1
ATOM 569 N N . ALA A 1 73 ? -11.322 2.620 16.487 1.00 92.38 73 ALA A N 1
ATOM 570 C CA . ALA A 1 73 ? -12.169 2.750 17.661 1.00 92.38 73 ALA A CA 1
ATOM 571 C C . ALA A 1 73 ? -11.635 1.895 18.814 1.00 92.38 73 ALA A C 1
ATOM 573 O O . ALA A 1 73 ? -11.428 0.694 18.635 1.00 92.38 73 ALA A O 1
ATOM 574 N N . ASP A 1 74 ? -11.474 2.499 19.986 1.00 90.31 74 ASP A N 1
ATOM 575 C CA . ASP A 1 74 ? -11.231 1.799 21.245 1.00 90.31 74 ASP A CA 1
ATOM 576 C C . ASP A 1 74 ? -12.439 1.998 22.172 1.00 90.31 74 ASP A C 1
ATOM 578 O O . ASP A 1 74 ? -13.076 3.049 22.156 1.00 90.31 74 ASP A O 1
ATOM 582 N N . GLU A 1 75 ? -12.784 0.997 22.977 1.00 86.12 75 GLU A N 1
ATOM 583 C CA . GLU A 1 75 ? -13.872 1.106 23.956 1.00 86.12 75 GLU A CA 1
ATOM 584 C C . GLU A 1 75 ? -13.608 2.176 25.026 1.00 86.12 75 GLU A C 1
ATOM 586 O O . GLU A 1 75 ? -14.542 2.696 25.633 1.00 86.12 75 GLU A O 1
ATOM 591 N N . ARG A 1 76 ? -12.336 2.515 25.252 1.00 83.06 76 ARG A N 1
ATOM 592 C CA . ARG A 1 76 ? -11.915 3.550 26.202 1.00 83.06 76 ARG A CA 1
ATOM 593 C C . ARG A 1 76 ? -11.997 4.966 25.629 1.00 83.06 76 ARG A C 1
ATOM 595 O O . ARG A 1 76 ? -11.785 5.918 26.374 1.00 83.06 76 ARG A O 1
ATOM 602 N N . ASP A 1 77 ? -12.255 5.124 24.328 1.00 81.12 77 ASP A N 1
ATOM 603 C CA . ASP A 1 77 ? -12.416 6.447 23.724 1.00 81.12 77 ASP A CA 1
ATOM 604 C C . ASP A 1 77 ? -13.754 7.060 24.181 1.00 81.12 77 ASP A C 1
ATOM 606 O O . ASP A 1 77 ? -14.826 6.582 23.820 1.00 81.12 77 ASP A O 1
ATOM 610 N N . GLU A 1 78 ? -13.703 8.186 24.897 1.00 73.69 78 GLU A N 1
ATOM 611 C CA . GLU A 1 78 ? -14.893 8.926 25.369 1.00 73.69 78 GLU A CA 1
ATOM 612 C C . GLU A 1 78 ? -15.809 9.415 24.230 1.00 73.69 78 GLU A C 1
ATOM 614 O O . GLU A 1 78 ? -16.986 9.698 24.431 1.00 73.69 78 GLU A O 1
ATOM 619 N N . VAL A 1 79 ? -15.264 9.517 23.015 1.00 69.69 79 VAL A N 1
ATOM 620 C CA . VAL A 1 79 ? -15.964 9.987 21.807 1.00 69.69 79 VAL A CA 1
ATOM 621 C C . VAL A 1 79 ? -16.716 8.844 21.104 1.00 69.69 79 VAL A C 1
ATOM 623 O O . VAL A 1 79 ? -17.378 9.060 20.085 1.00 69.69 79 VAL A O 1
ATOM 626 N N . LEU A 1 80 ? -16.607 7.607 21.598 1.00 77.31 80 LEU A N 1
ATOM 627 C CA . LEU A 1 80 ? -17.254 6.462 20.977 1.00 77.31 80 LEU A CA 1
ATOM 628 C C . LEU A 1 80 ? -18.737 6.395 21.360 1.00 77.31 80 LEU A C 1
ATOM 630 O O . LEU A 1 80 ? -19.093 6.339 22.532 1.00 77.31 80 LEU A O 1
ATOM 634 N N . ASN A 1 81 ? -19.613 6.350 20.356 1.00 79.75 81 ASN A N 1
ATOM 635 C CA . ASN A 1 81 ? -21.037 6.126 20.583 1.00 79.75 81 ASN A CA 1
ATOM 636 C C . ASN A 1 81 ? -21.276 4.699 21.114 1.00 79.75 81 ASN A C 1
ATOM 638 O O . ASN A 1 81 ? -20.640 3.753 20.641 1.00 79.75 81 ASN A O 1
ATOM 642 N N . ASP A 1 82 ? -22.232 4.522 22.027 1.00 77.62 82 ASP A N 1
ATOM 643 C CA . ASP A 1 82 ? -22.508 3.227 22.664 1.00 77.62 82 ASP A CA 1
ATOM 644 C C . ASP A 1 82 ? -22.872 2.135 21.645 1.00 77.62 82 ASP A C 1
ATOM 646 O O . ASP A 1 82 ? -22.462 0.982 21.788 1.00 77.62 82 ASP A O 1
ATOM 650 N N . ALA A 1 83 ? -23.545 2.510 20.552 1.00 80.31 83 ALA A N 1
ATOM 651 C CA . ALA A 1 83 ? -23.879 1.607 19.448 1.00 80.31 83 ALA A CA 1
ATOM 652 C C . ALA A 1 83 ? -22.647 1.043 18.707 1.00 80.31 83 ALA A C 1
ATOM 654 O O . ALA A 1 83 ? -22.723 -0.023 18.099 1.00 80.31 83 ALA A O 1
ATOM 655 N N . ASP A 1 84 ? -21.504 1.733 18.757 1.00 83.12 84 ASP A N 1
ATOM 656 C CA . ASP A 1 84 ? -20.274 1.332 18.071 1.00 83.12 84 ASP A CA 1
ATOM 657 C C . ASP A 1 84 ? -19.269 0.617 18.991 1.00 83.12 84 ASP A C 1
ATOM 659 O O . ASP A 1 84 ? -18.239 0.151 18.500 1.00 83.12 84 ASP A O 1
ATOM 663 N N . ARG A 1 85 ? -19.556 0.447 20.295 1.00 82.94 85 ARG A N 1
ATOM 664 C CA . ARG A 1 85 ? -18.654 -0.259 21.233 1.00 82.94 85 ARG A CA 1
ATOM 665 C C . ARG A 1 85 ? -18.325 -1.681 20.783 1.00 82.94 85 ARG A C 1
ATOM 667 O O . ARG A 1 85 ? -17.169 -2.093 20.836 1.00 82.94 85 ARG A O 1
ATOM 674 N N . GLY A 1 86 ? -19.294 -2.419 20.238 1.00 84.62 86 GLY A N 1
ATOM 675 C CA . GLY A 1 86 ? -19.059 -3.763 19.678 1.00 84.62 86 GLY A CA 1
ATOM 676 C C . GLY A 1 86 ? -18.151 -3.782 18.433 1.00 84.62 86 GLY A C 1
ATOM 677 O O . GLY A 1 86 ? -17.671 -4.835 18.008 1.00 84.62 86 GLY A O 1
ATOM 678 N N . ARG A 1 87 ? -17.895 -2.613 17.838 1.00 89.12 87 ARG A N 1
ATOM 679 C CA . ARG A 1 87 ? -17.015 -2.411 16.679 1.00 89.12 87 ARG A CA 1
ATOM 680 C C . ARG A 1 87 ? -15.653 -1.838 17.075 1.00 89.12 87 ARG A C 1
ATOM 682 O O . ARG A 1 87 ? -14.871 -1.494 16.188 1.00 89.12 87 ARG A O 1
ATOM 689 N N . ALA A 1 88 ? -15.354 -1.749 18.368 1.00 92.19 88 ALA A N 1
ATOM 690 C CA . ALA A 1 88 ? -14.041 -1.359 18.852 1.00 92.19 88 ALA A CA 1
ATOM 691 C C . ALA A 1 88 ? -12.997 -2.458 18.584 1.00 92.19 88 ALA A C 1
ATOM 693 O O . ALA A 1 88 ? -13.299 -3.654 18.593 1.00 92.19 88 ALA A O 1
ATOM 694 N N . PHE A 1 89 ? -11.758 -2.048 18.326 1.00 92.38 89 PHE A N 1
ATOM 695 C CA . PHE A 1 89 ? -10.637 -2.927 18.005 1.00 92.38 89 PHE A CA 1
ATOM 696 C C . PHE A 1 89 ? -10.330 -3.903 19.146 1.00 92.38 89 PHE A C 1
ATOM 698 O O . PHE A 1 89 ? -10.125 -5.094 18.910 1.00 92.38 89 PHE A O 1
ATOM 705 N N . ASN A 1 90 ? -10.354 -3.417 20.388 1.00 92.69 90 ASN A N 1
ATOM 706 C CA . ASN A 1 90 ? -10.100 -4.206 21.594 1.00 92.69 90 ASN A CA 1
ATOM 707 C C . ASN A 1 90 ? -11.155 -5.303 21.832 1.00 92.69 90 ASN A C 1
ATOM 709 O O . ASN A 1 90 ? -10.829 -6.328 22.430 1.00 92.69 90 ASN A O 1
ATOM 713 N N . ASN A 1 91 ? -12.365 -5.131 21.294 1.00 92.69 91 ASN A N 1
ATOM 714 C CA . ASN A 1 91 ? -13.461 -6.097 21.395 1.00 92.69 91 ASN A CA 1
ATOM 715 C C . ASN A 1 91 ? -13.400 -7.208 20.339 1.00 92.69 91 ASN A C 1
ATOM 717 O O . ASN A 1 91 ? -14.156 -8.178 20.407 1.00 92.69 91 ASN A O 1
ATOM 721 N N . LYS A 1 92 ? -12.489 -7.109 19.363 1.00 93.38 92 LYS A N 1
ATOM 722 C CA . LYS A 1 92 ? -12.307 -8.154 18.354 1.00 93.38 92 LYS A CA 1
ATOM 723 C C . LYS A 1 92 ? -11.489 -9.333 18.892 1.00 93.38 92 LYS A C 1
ATOM 725 O O . LYS A 1 92 ? -10.567 -9.155 19.704 1.00 93.38 92 LYS A O 1
ATOM 730 N N . PRO A 1 93 ? -11.761 -10.559 18.413 1.00 95.12 93 PRO A N 1
ATOM 731 C CA . PRO A 1 93 ? -10.933 -11.711 18.738 1.00 95.12 93 PRO A CA 1
ATOM 732 C C . PRO A 1 93 ? -9.477 -11.471 18.317 1.00 95.12 93 PRO A C 1
ATOM 734 O O . PRO A 1 93 ? -9.188 -10.734 17.373 1.00 95.12 93 PRO A O 1
ATOM 737 N N . ILE A 1 94 ? -8.547 -12.100 19.038 1.00 96.00 94 ILE A N 1
ATOM 738 C CA . ILE A 1 94 ? -7.102 -11.855 18.900 1.00 96.00 94 ILE A CA 1
ATOM 739 C C . ILE A 1 94 ? -6.631 -12.070 17.458 1.00 96.00 94 ILE A C 1
ATOM 741 O O . ILE A 1 94 ? -5.872 -11.260 16.939 1.00 96.00 94 ILE A O 1
ATOM 745 N N . TRP A 1 95 ? -7.130 -13.103 16.777 1.00 96.31 95 TRP A N 1
ATOM 746 C CA . TRP A 1 95 ? -6.732 -13.399 15.399 1.00 96.31 95 TRP A CA 1
ATOM 747 C C . TRP A 1 95 ? -7.073 -12.260 14.422 1.00 96.31 95 TRP A C 1
ATOM 749 O O . TRP A 1 95 ? -6.259 -11.944 13.560 1.00 96.31 95 TRP A O 1
ATOM 759 N N . GLN A 1 96 ? -8.215 -11.577 14.591 1.00 95.94 96 GLN A N 1
ATOM 760 C CA . GLN A 1 96 ? -8.57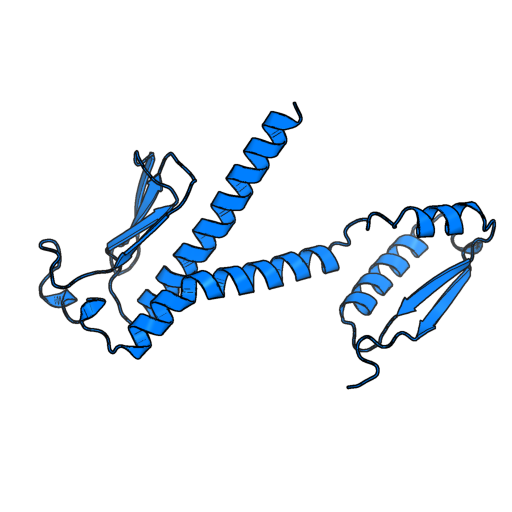2 -10.416 13.763 1.00 95.94 96 GLN A CA 1
ATOM 761 C C . GLN A 1 96 ? -7.640 -9.243 14.037 1.00 95.94 96 GLN A C 1
ATOM 763 O O . GLN A 1 96 ? -7.163 -8.602 13.105 1.00 95.94 96 GLN A O 1
ATOM 768 N N . ARG A 1 97 ? -7.321 -8.993 15.311 1.00 96.06 97 ARG A N 1
ATOM 769 C CA . ARG A 1 97 ? -6.352 -7.956 15.690 1.00 96.06 97 ARG A CA 1
ATOM 770 C C . ARG A 1 97 ? -4.979 -8.226 15.080 1.00 96.06 97 ARG A C 1
ATOM 772 O O . ARG A 1 97 ? -4.373 -7.310 14.536 1.00 96.06 97 ARG A O 1
ATOM 779 N N . MET A 1 98 ? -4.531 -9.481 15.100 1.00 97.38 98 MET A N 1
ATOM 780 C CA . MET A 1 98 ? -3.269 -9.885 14.479 1.00 97.38 98 MET A CA 1
ATOM 781 C C . MET A 1 98 ? -3.275 -9.672 12.964 1.00 97.38 98 MET A C 1
ATOM 783 O O . MET A 1 98 ? -2.310 -9.124 12.440 1.00 97.38 98 MET A O 1
ATOM 787 N N . ILE A 1 99 ? -4.359 -10.029 12.266 1.00 97.12 99 ILE A N 1
ATOM 788 C CA . ILE A 1 99 ? -4.492 -9.767 10.822 1.00 97.12 99 ILE A CA 1
ATOM 789 C C . ILE A 1 99 ? -4.416 -8.268 10.538 1.00 97.12 99 ILE A C 1
ATOM 791 O O . ILE A 1 99 ? -3.679 -7.855 9.649 1.00 97.12 99 ILE A O 1
ATOM 795 N N . ILE A 1 100 ? -5.136 -7.448 11.305 1.00 97.12 100 ILE A N 1
ATOM 796 C CA . ILE A 1 100 ? -5.138 -5.993 11.126 1.00 97.12 100 ILE A CA 1
ATOM 797 C C . ILE A 1 100 ? -3.730 -5.419 11.313 1.00 97.12 100 ILE A C 1
ATOM 799 O O . ILE A 1 100 ? -3.293 -4.623 10.487 1.00 97.12 100 ILE A O 1
ATOM 803 N N . ILE A 1 101 ? -3.005 -5.834 12.357 1.00 96.25 101 ILE A N 1
ATOM 804 C CA . ILE A 1 101 ? -1.629 -5.382 12.624 1.00 96.25 101 ILE A CA 1
ATOM 805 C C . ILE A 1 101 ? -0.660 -5.880 11.538 1.00 96.25 101 ILE A C 1
ATOM 807 O O . ILE A 1 101 ? 0.236 -5.153 11.127 1.00 96.25 101 ILE A O 1
ATOM 811 N N . ALA A 1 102 ? -0.830 -7.096 11.023 1.00 97.88 102 ALA A N 1
ATOM 812 C CA . ALA A 1 102 ? 0.035 -7.623 9.967 1.00 97.88 102 ALA A CA 1
ATOM 813 C C . ALA A 1 102 ? -0.266 -7.029 8.576 1.00 97.88 102 ALA A C 1
ATOM 815 O O . ALA A 1 102 ? 0.601 -7.039 7.699 1.00 97.88 102 ALA A O 1
ATOM 816 N N . ALA A 1 103 ? -1.474 -6.500 8.361 1.00 97.88 103 ALA A N 1
ATOM 817 C CA . ALA A 1 103 ? -1.925 -6.030 7.055 1.00 97.88 103 ALA A CA 1
ATOM 818 C C . ALA A 1 103 ? -1.119 -4.843 6.510 1.00 97.88 103 ALA A C 1
ATOM 820 O O . ALA A 1 103 ? -0.922 -4.762 5.300 1.00 97.88 103 ALA A O 1
ATOM 821 N N . GLY A 1 104 ? -0.626 -3.949 7.373 1.00 96.81 104 GLY A N 1
ATOM 822 C CA . GLY A 1 104 ? 0.215 -2.827 6.946 1.00 96.81 104 GLY A CA 1
ATOM 823 C C . GLY A 1 104 ? 1.537 -3.286 6.321 1.00 96.81 104 GLY A C 1
ATOM 824 O O . GLY A 1 104 ? 1.794 -2.996 5.149 1.00 96.81 104 GLY A O 1
ATOM 825 N N . PRO A 1 105 ? 2.361 -4.079 7.033 1.00 97.69 105 PRO A N 1
ATOM 826 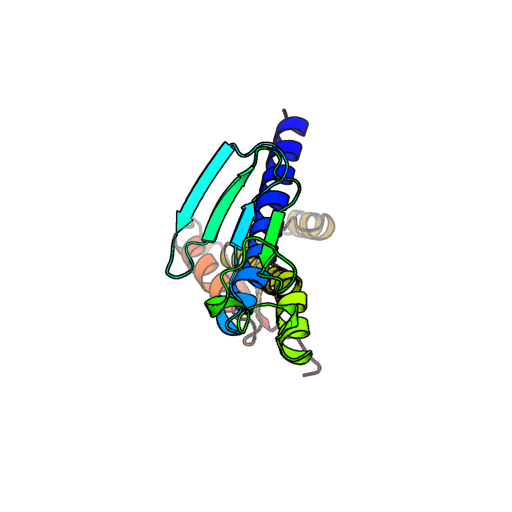C CA . PRO A 1 105 ? 3.554 -4.694 6.453 1.00 97.69 105 PRO A CA 1
ATOM 827 C C . PRO A 1 105 ? 3.258 -5.526 5.200 1.00 97.69 105 PRO A C 1
ATOM 829 O O . PRO A 1 105 ? 3.964 -5.398 4.200 1.00 97.69 105 PRO A O 1
ATOM 832 N N . ALA A 1 106 ? 2.194 -6.336 5.220 1.00 98.12 106 ALA A N 1
ATOM 833 C CA . ALA A 1 106 ? 1.797 -7.146 4.070 1.00 98.12 106 ALA A CA 1
ATOM 834 C C . ALA A 1 106 ? 1.488 -6.288 2.830 1.00 98.12 106 ALA A C 1
ATOM 836 O O . ALA A 1 106 ? 1.922 -6.628 1.730 1.00 98.12 106 ALA A O 1
ATOM 837 N N . ALA A 1 107 ? 0.817 -5.142 2.996 1.00 97.94 107 ALA A N 1
ATOM 838 C CA . ALA A 1 107 ? 0.545 -4.212 1.902 1.00 97.94 107 ALA A CA 1
ATOM 839 C C . ALA A 1 107 ? 1.834 -3.666 1.264 1.00 97.94 107 ALA A C 1
ATOM 841 O O . ALA A 1 107 ? 1.898 -3.524 0.044 1.00 97.94 107 ALA A O 1
ATOM 842 N N . ASN A 1 108 ? 2.890 -3.438 2.051 1.00 97.44 108 ASN A N 1
ATOM 843 C CA . ASN A 1 108 ? 4.189 -3.023 1.516 1.00 97.44 108 ASN A CA 1
ATOM 844 C C . ASN A 1 108 ? 4.884 -4.133 0.722 1.00 97.44 108 ASN A C 1
ATOM 846 O O . ASN A 1 108 ? 5.495 -3.845 -0.304 1.00 97.44 108 ASN A O 1
ATOM 850 N N . PHE A 1 109 ? 4.776 -5.394 1.148 1.00 97.62 109 PHE A N 1
ATOM 851 C CA . PHE A 1 109 ? 5.290 -6.516 0.355 1.00 97.62 109 PHE A CA 1
ATOM 852 C C . PHE A 1 109 ? 4.556 -6.642 -0.981 1.00 97.62 109 PHE A C 1
ATOM 854 O O . PHE A 1 109 ? 5.193 -6.830 -2.017 1.00 97.62 109 PHE A O 1
ATOM 861 N N . VAL A 1 110 ? 3.232 -6.464 -0.977 1.00 97.56 110 VAL A N 1
ATOM 862 C CA . VAL A 1 110 ? 2.434 -6.422 -2.210 1.00 97.56 110 VAL A CA 1
ATOM 863 C C . VAL A 1 110 ? 2.866 -5.249 -3.092 1.00 97.56 110 VAL A C 1
ATOM 865 O O . VAL A 1 110 ? 3.099 -5.440 -4.284 1.00 97.56 110 VAL A O 1
ATOM 868 N N . LEU A 1 111 ? 3.045 -4.053 -2.521 1.00 96.75 111 LEU A N 1
ATOM 869 C CA . LEU A 1 111 ? 3.550 -2.889 -3.251 1.00 96.75 111 LEU A CA 1
ATOM 870 C C . LEU A 1 111 ? 4.918 -3.169 -3.880 1.00 96.75 111 LEU A C 1
ATOM 872 O O . LEU A 1 111 ? 5.114 -2.868 -5.053 1.00 96.75 111 LEU A O 1
ATOM 876 N N . ALA A 1 112 ? 5.847 -3.765 -3.133 1.00 95.38 112 ALA A N 1
ATOM 877 C CA . ALA A 1 112 ? 7.170 -4.116 -3.635 1.00 95.38 112 ALA A CA 1
ATOM 878 C C . ALA A 1 112 ? 7.086 -5.110 -4.802 1.00 95.38 112 ALA A C 1
ATOM 880 O O . ALA A 1 112 ? 7.727 -4.890 -5.828 1.00 95.38 112 ALA A O 1
ATOM 881 N N . ALA A 1 113 ? 6.253 -6.148 -4.687 1.00 94.44 113 ALA A N 1
ATOM 882 C CA . ALA A 1 113 ? 6.027 -7.110 -5.762 1.00 94.44 113 ALA A CA 1
ATOM 883 C C . ALA A 1 113 ? 5.464 -6.435 -7.024 1.00 94.44 113 ALA A C 1
ATOM 885 O O . ALA A 1 113 ? 5.948 -6.690 -8.126 1.00 94.44 113 ALA A O 1
ATOM 886 N N . VAL A 1 114 ? 4.496 -5.525 -6.870 1.00 94.25 114 VAL A N 1
ATOM 887 C CA . VAL A 1 114 ? 3.906 -4.768 -7.985 1.00 94.25 114 VAL A CA 1
ATOM 888 C C . VAL A 1 114 ? 4.917 -3.810 -8.612 1.00 94.25 114 VAL A C 1
ATOM 890 O O . VAL A 1 114 ? 5.030 -3.770 -9.832 1.00 94.25 114 VAL A O 1
ATOM 893 N N . LEU A 1 115 ? 5.677 -3.053 -7.818 1.00 91.69 115 LEU A N 1
ATOM 894 C CA . LEU A 1 115 ? 6.699 -2.137 -8.335 1.00 91.69 115 LEU A CA 1
ATOM 895 C C . LEU A 1 115 ? 7.796 -2.896 -9.081 1.00 91.69 115 LEU A C 1
ATOM 897 O O . LEU A 1 115 ? 8.189 -2.488 -10.172 1.00 91.69 115 LEU A O 1
ATOM 901 N N . TYR A 1 116 ? 8.252 -4.018 -8.523 1.00 87.69 116 TYR A N 1
ATOM 902 C CA . TYR A 1 116 ? 9.220 -4.888 -9.178 1.00 87.69 116 TYR A CA 1
ATOM 903 C C . TYR A 1 116 ? 8.661 -5.424 -10.499 1.00 87.69 116 TYR A C 1
ATOM 905 O O . TYR A 1 116 ? 9.303 -5.291 -11.537 1.00 87.69 116 TYR A O 1
ATOM 913 N N . TRP A 1 117 ? 7.421 -5.920 -10.494 1.00 86.06 117 TRP A N 1
ATOM 914 C CA . TRP A 1 117 ? 6.712 -6.336 -11.702 1.00 86.06 117 TRP A CA 1
ATOM 915 C C . TRP A 1 117 ? 6.668 -5.207 -12.748 1.00 86.06 117 TRP A C 1
ATOM 917 O O . TRP A 1 117 ? 7.093 -5.409 -13.881 1.00 86.06 117 TRP A O 1
ATOM 927 N N . VAL A 1 118 ? 6.272 -3.983 -12.377 1.00 86.88 118 VAL A N 1
ATOM 928 C CA . VAL A 1 118 ? 6.238 -2.828 -13.295 1.00 86.88 118 VAL A CA 1
ATOM 929 C C . VAL A 1 118 ? 7.612 -2.523 -13.892 1.00 86.88 118 VAL A C 1
ATOM 931 O O . VAL A 1 118 ? 7.699 -2.287 -15.094 1.00 86.88 118 VAL A O 1
ATOM 934 N N . VAL A 1 119 ? 8.688 -2.547 -13.102 1.00 83.19 119 VAL A N 1
ATOM 935 C CA . VAL A 1 119 ? 10.053 -2.304 -13.606 1.00 83.19 119 VAL A CA 1
ATOM 936 C C . VAL A 1 119 ? 10.441 -3.330 -14.676 1.00 83.19 119 VAL A C 1
ATOM 938 O O . VAL A 1 119 ? 11.016 -2.960 -15.702 1.00 83.19 119 VAL A O 1
ATOM 941 N N . PHE A 1 120 ? 10.076 -4.598 -14.481 1.00 72.75 120 PHE A N 1
ATOM 942 C CA . PHE A 1 120 ? 10.316 -5.659 -15.460 1.00 72.75 120 PHE A CA 1
ATOM 943 C C . PHE A 1 120 ? 9.416 -5.545 -16.695 1.00 72.75 120 PHE A C 1
ATOM 945 O O . PHE A 1 120 ? 9.899 -5.785 -17.802 1.00 72.75 120 PHE A O 1
ATOM 952 N N . VAL A 1 121 ? 8.153 -5.110 -16.548 1.00 77.06 121 VAL A N 1
ATOM 953 C CA . VAL A 1 121 ? 7.291 -4.793 -17.702 1.00 77.06 121 VAL A CA 1
ATOM 954 C C . VAL A 1 121 ? 7.918 -3.658 -18.496 1.00 77.06 121 VAL A C 1
ATOM 956 O O . VAL A 1 121 ? 8.100 -3.803 -19.696 1.00 77.06 121 VAL A O 1
ATOM 959 N N . VAL A 1 122 ? 8.200 -2.521 -17.850 1.00 76.62 122 VAL A N 1
ATOM 960 C CA . VAL A 1 122 ? 8.614 -1.260 -18.485 1.00 76.62 122 VAL A CA 1
ATOM 961 C C . VAL A 1 122 ? 10.018 -1.351 -19.072 1.00 76.62 122 VAL A C 1
ATOM 963 O O . VAL A 1 122 ? 10.302 -0.618 -20.015 1.00 76.62 122 VAL A O 1
ATOM 966 N N . GLY A 1 123 ? 10.839 -2.296 -18.617 1.00 63.34 123 GLY A N 1
ATOM 967 C CA . GLY A 1 123 ? 12.210 -2.454 -19.070 1.00 63.34 123 GLY A CA 1
ATOM 968 C C . GLY A 1 123 ? 13.049 -1.281 -18.581 1.00 63.34 123 GLY A C 1
ATOM 969 O O . GLY A 1 123 ? 13.155 -0.255 -19.247 1.00 63.34 123 GLY A O 1
ATOM 970 N N . ALA A 1 124 ? 13.654 -1.417 -17.405 1.00 59.41 124 ALA A N 1
ATOM 971 C CA . ALA A 1 124 ? 14.719 -0.501 -17.025 1.00 59.41 124 ALA A CA 1
ATOM 972 C C . ALA A 1 124 ? 15.943 -0.781 -17.913 1.00 59.41 124 ALA A C 1
ATOM 974 O O . ALA A 1 124 ? 16.288 -1.956 -18.084 1.00 59.41 124 ALA A O 1
ATOM 975 N N . PRO A 1 125 ? 16.623 0.243 -18.467 1.00 53.38 125 PRO A N 1
ATOM 976 C CA . PRO A 1 125 ? 17.948 0.045 -19.029 1.00 53.38 125 PRO A CA 1
ATOM 977 C C . PRO A 1 125 ? 18.826 -0.476 -17.894 1.00 53.38 125 PRO A C 1
ATOM 979 O O . PRO A 1 125 ? 19.216 0.269 -16.996 1.00 53.38 125 PRO A O 1
ATOM 982 N N . GLY A 1 126 ? 19.054 -1.788 -17.882 1.00 52.09 126 GLY A N 1
ATOM 983 C CA . GLY A 1 126 ? 19.956 -2.401 -16.930 1.00 52.09 126 GLY A CA 1
ATOM 984 C C . GLY A 1 126 ? 21.299 -1.713 -17.095 1.00 52.09 126 GLY A C 1
ATOM 985 O O . GLY A 1 126 ? 21.827 -1.656 -18.208 1.00 52.09 126 GLY A O 1
ATOM 986 N N . ALA A 1 127 ? 21.839 -1.161 -16.010 1.00 49.78 127 ALA A N 1
ATOM 987 C CA . ALA A 1 127 ? 23.245 -0.813 -15.977 1.00 49.78 127 ALA A CA 1
ATOM 988 C C . ALA A 1 127 ? 23.998 -2.127 -16.194 1.00 49.78 127 ALA A C 1
ATOM 990 O O . ALA A 1 127 ? 24.133 -2.933 -15.273 1.00 49.78 127 ALA A O 1
ATOM 991 N N . LEU A 1 128 ? 24.382 -2.395 -17.444 1.00 49.19 128 LEU A N 1
ATOM 992 C CA . LEU A 1 128 ? 25.206 -3.544 -17.763 1.00 49.19 128 LEU A CA 1
ATOM 993 C C . LEU A 1 128 ? 26.450 -3.421 -16.882 1.00 49.19 128 LEU A C 1
ATOM 995 O O . LEU A 1 128 ? 27.085 -2.360 -16.890 1.00 49.19 128 LEU A O 1
ATOM 999 N N . PRO A 1 129 ? 26.788 -4.454 -16.095 1.00 52.38 129 PRO A N 1
ATOM 1000 C CA . PRO A 1 129 ? 28.038 -4.458 -15.363 1.00 52.38 129 PRO A CA 1
ATOM 1001 C C . PRO A 1 129 ? 29.181 -4.106 -16.317 1.00 52.38 129 PRO A C 1
ATOM 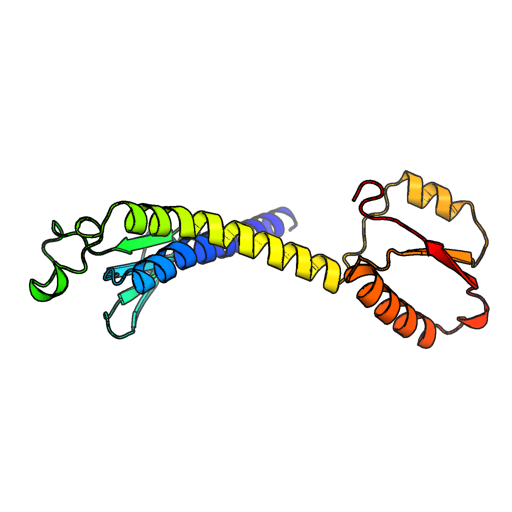1003 O O . PRO A 1 129 ? 29.169 -4.527 -17.476 1.00 52.38 129 PRO A O 1
ATOM 1006 N N . TRP A 1 130 ? 30.170 -3.345 -15.850 1.00 55.62 130 TRP A N 1
ATOM 1007 C CA . TRP A 1 130 ? 31.267 -2.867 -16.702 1.00 55.62 130 TRP A CA 1
ATOM 1008 C C . TRP A 1 130 ? 31.959 -4.006 -17.478 1.00 55.62 130 TRP A C 1
ATOM 1010 O O . TRP A 1 130 ? 32.393 -3.797 -18.607 1.00 55.62 130 TRP A O 1
ATOM 1020 N N . TRP A 1 131 ? 31.988 -5.224 -16.920 1.00 53.69 131 TRP A N 1
ATOM 1021 C CA . TRP A 1 131 ? 32.527 -6.417 -17.577 1.00 53.69 131 TRP A CA 1
ATOM 1022 C C . TRP A 1 131 ? 31.693 -6.877 -18.788 1.00 53.69 131 TRP A C 1
ATOM 1024 O O . TRP A 1 131 ? 32.264 -7.300 -19.789 1.00 53.69 131 TRP A O 1
ATOM 1034 N N . VAL A 1 132 ? 30.364 -6.709 -18.763 1.00 58.03 132 VAL A N 1
ATOM 1035 C CA . VAL A 1 132 ? 29.480 -6.972 -19.916 1.00 58.03 132 VAL A CA 1
ATOM 1036 C C . VAL A 1 132 ? 29.664 -5.907 -21.000 1.00 58.03 132 VAL A C 1
ATOM 1038 O O . VAL A 1 132 ? 29.650 -6.221 -22.191 1.00 58.03 132 VAL A O 1
ATOM 1041 N N . LEU A 1 133 ? 29.867 -4.644 -20.608 1.00 55.50 133 LEU A N 1
ATOM 1042 C CA . LEU A 1 133 ? 30.128 -3.552 -21.551 1.00 55.50 133 LEU A CA 1
ATOM 1043 C C . LEU A 1 133 ? 31.489 -3.733 -22.248 1.00 55.50 133 LEU A C 1
ATOM 1045 O O . LEU A 1 133 ? 31.580 -3.593 -23.466 1.00 55.50 133 LEU A O 1
ATOM 1049 N N . ALA A 1 134 ? 32.521 -4.123 -21.493 1.00 54.75 134 ALA A N 1
ATOM 1050 C CA . ALA A 1 134 ? 33.856 -4.422 -22.012 1.00 54.75 134 ALA A CA 1
ATOM 1051 C C . ALA A 1 134 ? 33.846 -5.591 -23.013 1.00 54.75 134 ALA A C 1
ATOM 1053 O O . ALA A 1 134 ? 34.540 -5.543 -24.025 1.00 54.75 134 ALA A O 1
ATOM 1054 N N . GLN A 1 135 ? 33.009 -6.606 -22.780 1.00 58.16 135 GLN A N 1
ATOM 1055 C CA . GLN A 1 135 ? 32.862 -7.747 -23.684 1.00 58.16 135 GLN A CA 1
ATOM 1056 C C . GLN A 1 135 ? 32.092 -7.393 -24.971 1.00 58.16 135 GLN A C 1
ATOM 1058 O O . GLN A 1 135 ? 32.368 -7.960 -26.028 1.00 58.16 135 GLN A O 1
ATOM 1063 N N . ARG A 1 136 ? 31.164 -6.424 -24.912 1.00 54.62 136 ARG A N 1
ATOM 1064 C CA . ARG A 1 136 ? 30.434 -5.912 -26.087 1.00 54.62 136 ARG A CA 1
ATOM 1065 C C . ARG A 1 136 ? 31.262 -4.960 -26.950 1.00 54.62 136 ARG A C 1
ATOM 1067 O O . ARG A 1 136 ? 31.146 -5.019 -28.166 1.00 54.62 136 ARG A O 1
ATOM 1074 N N . LEU A 1 137 ? 32.122 -4.133 -26.354 1.00 55.09 137 LEU A N 1
ATOM 1075 C CA . LEU A 1 137 ? 33.003 -3.217 -27.097 1.00 55.09 137 LEU A CA 1
ATOM 1076 C C . LEU A 1 137 ? 34.107 -3.942 -27.896 1.00 55.09 137 LEU A C 1
ATOM 1078 O O . LEU A 1 137 ? 34.747 -3.322 -28.740 1.00 55.09 137 LEU A O 1
ATOM 1082 N N . GLY A 1 138 ? 34.316 -5.244 -27.656 1.00 49.59 138 GLY A N 1
ATOM 1083 C CA . GLY A 1 138 ? 35.266 -6.088 -28.389 1.00 49.59 138 GLY A CA 1
ATOM 1084 C C . GLY A 1 138 ? 34.679 -6.945 -29.524 1.00 49.59 138 GLY A C 1
ATOM 1085 O O . GLY A 1 138 ? 35.458 -7.556 -30.252 1.00 49.59 138 GLY A O 1
ATOM 1086 N N . ARG A 1 139 ? 33.347 -7.023 -29.705 1.00 52.50 139 ARG A N 1
ATOM 1087 C CA . ARG A 1 139 ? 32.703 -7.812 -30.783 1.00 52.50 139 ARG A CA 1
ATOM 1088 C C . ARG A 1 139 ? 32.100 -6.887 -31.847 1.00 52.50 139 ARG A C 1
ATOM 1090 O O . ARG A 1 139 ? 31.024 -6.333 -31.654 1.00 52.50 139 ARG A O 1
ATOM 1097 N N . ASN A 1 140 ? 32.773 -6.779 -32.993 1.00 45.72 140 ASN A N 1
ATOM 1098 C CA . ASN A 1 140 ? 32.246 -6.180 -34.229 1.00 45.72 140 ASN A CA 1
ATOM 1099 C C . ASN A 1 140 ? 31.350 -7.178 -34.980 1.00 45.72 140 ASN A C 1
ATOM 1101 O O . ASN A 1 140 ? 31.640 -7.555 -36.111 1.00 45.72 140 ASN A O 1
ATOM 1105 N N . GLU A 1 141 ? 30.274 -7.648 -34.356 1.00 49.75 141 GLU A N 1
ATOM 1106 C CA . GLU A 1 141 ? 29.314 -8.516 -35.036 1.00 49.75 141 GLU A CA 1
ATOM 1107 C C . GLU A 1 141 ? 27.898 -8.113 -34.636 1.00 49.75 141 GLU A C 1
ATOM 1109 O O . GLU A 1 141 ? 27.576 -8.064 -33.449 1.00 49.75 141 GLU A O 1
ATOM 1114 N N . GLY A 1 142 ? 27.039 -7.851 -35.626 1.00 51.59 142 GLY A N 1
ATOM 1115 C CA . GLY A 1 142 ? 25.600 -7.600 -35.469 1.00 51.59 142 GLY A CA 1
ATOM 1116 C C . GLY A 1 142 ? 24.813 -8.825 -34.981 1.00 51.59 142 GLY A C 1
ATOM 1117 O O . GLY A 1 142 ? 23.682 -9.040 -35.405 1.00 51.59 142 GLY A O 1
ATOM 1118 N N . VAL A 1 143 ? 25.416 -9.657 -34.126 1.00 51.75 143 VAL A N 1
ATOM 1119 C CA . VAL A 1 143 ? 24.852 -10.898 -33.598 1.00 51.75 143 VAL A CA 1
ATOM 1120 C C . VAL A 1 143 ? 24.387 -10.659 -32.164 1.00 51.75 143 VAL A C 1
ATOM 1122 O O . VAL A 1 143 ? 25.176 -10.646 -31.218 1.00 51.75 143 VAL A O 1
ATOM 1125 N N . GLY A 1 144 ? 23.082 -10.455 -32.002 1.00 63.56 144 GLY A N 1
ATOM 1126 C CA . GLY A 1 144 ? 22.438 -10.379 -30.695 1.00 63.56 144 GLY A CA 1
ATOM 1127 C C . GLY A 1 144 ? 22.055 -11.775 -30.213 1.00 63.56 144 GLY A C 1
ATOM 1128 O O . GLY A 1 144 ? 21.113 -12.373 -30.731 1.00 63.56 144 GLY A O 1
ATOM 1129 N N . GLU A 1 145 ? 22.765 -12.308 -29.220 1.00 78.12 145 GLU A N 1
ATOM 1130 C CA . GLU A 1 145 ? 22.333 -13.518 -28.511 1.00 78.12 145 GLU A CA 1
ATOM 1131 C C . GLU A 1 145 ? 21.293 -13.145 -27.447 1.00 78.12 145 GLU A C 1
ATOM 1133 O O . GLU A 1 145 ? 21.567 -12.334 -26.557 1.00 78.12 145 GLU A O 1
ATOM 1138 N N . ILE A 1 146 ? 20.096 -13.730 -27.540 1.00 80.38 146 ILE A N 1
ATOM 1139 C CA . ILE A 1 146 ? 18.994 -13.507 -26.599 1.00 80.38 146 ILE A CA 1
ATOM 1140 C C . ILE A 1 146 ? 18.714 -14.808 -25.856 1.00 80.38 146 ILE A C 1
ATOM 1142 O O . ILE A 1 146 ? 18.309 -15.802 -26.453 1.00 80.38 146 ILE A O 1
ATOM 1146 N N . TRP A 1 147 ? 18.916 -14.786 -24.544 1.00 82.94 147 TRP A N 1
ATOM 1147 C CA . TRP A 1 147 ? 18.608 -15.902 -23.659 1.00 82.94 147 TRP A CA 1
ATOM 1148 C C . TRP A 1 147 ? 17.181 -15.761 -23.131 1.00 82.94 147 TRP A C 1
ATOM 1150 O O . TRP A 1 147 ? 16.789 -14.683 -22.680 1.00 82.94 147 TRP A O 1
ATOM 1160 N N . SER A 1 148 ? 16.394 -16.831 -23.209 1.00 82.19 148 SER A N 1
ATOM 1161 C CA . SER A 1 148 ? 14.999 -16.823 -22.772 1.00 82.19 148 SER A CA 1
ATOM 1162 C C . SER A 1 148 ? 14.579 -18.144 -22.151 1.00 82.19 148 SER A C 1
ATOM 1164 O O . SER A 1 148 ? 14.922 -19.206 -22.669 1.00 82.19 148 SER A O 1
ATOM 1166 N N . ASP A 1 149 ? 13.763 -18.047 -21.109 1.00 83.06 149 ASP A N 1
ATOM 1167 C CA . ASP A 1 149 ? 13.051 -19.168 -20.504 1.00 83.06 149 ASP A CA 1
ATOM 1168 C C . ASP A 1 149 ? 11.559 -19.092 -20.873 1.00 83.06 149 ASP A C 1
ATOM 1170 O O . ASP A 1 149 ? 10.970 -18.007 -20.904 1.00 83.06 149 ASP A O 1
ATOM 1174 N N . ILE A 1 150 ? 10.949 -20.245 -21.143 1.00 82.56 150 ILE A N 1
ATOM 1175 C CA . ILE A 1 150 ? 9.514 -20.399 -21.410 1.00 82.56 150 ILE A CA 1
ATOM 1176 C C . ILE A 1 150 ? 8.697 -20.110 -20.143 1.00 82.56 150 ILE A C 1
ATOM 1178 O O . ILE A 1 150 ? 7.619 -19.521 -20.234 1.00 82.56 150 ILE A O 1
ATOM 1182 N N . ALA A 1 151 ? 9.217 -20.468 -18.965 1.00 81.38 151 ALA A N 1
ATOM 1183 C CA . ALA A 1 151 ? 8.559 -20.224 -17.684 1.00 81.38 151 ALA A CA 1
ATOM 1184 C C . ALA A 1 151 ? 8.577 -18.743 -17.273 1.00 81.38 151 ALA A C 1
ATOM 1186 O O . ALA A 1 151 ? 7.902 -18.362 -16.320 1.00 81.38 151 ALA A O 1
ATOM 1187 N N . CYS A 1 152 ? 9.324 -17.893 -17.986 1.00 79.50 152 CYS A N 1
ATOM 1188 C CA . CYS A 1 152 ? 9.483 -16.480 -17.679 1.00 79.50 152 CYS A CA 1
ATOM 1189 C C . CYS A 1 152 ? 8.450 -15.615 -18.426 1.00 79.50 152 CYS A C 1
ATOM 1191 O O . CYS A 1 152 ? 8.629 -15.337 -19.620 1.00 79.50 152 CYS A O 1
ATOM 1193 N N . PRO A 1 153 ? 7.422 -15.057 -17.749 1.00 81.06 153 PRO A N 1
ATOM 1194 C CA . PRO A 1 153 ? 6.473 -14.146 -18.395 1.00 81.06 153 PRO A CA 1
ATOM 1195 C C . PRO A 1 153 ? 7.170 -12.892 -18.946 1.00 81.06 153 PRO A C 1
ATOM 1197 O O . PRO A 1 153 ? 6.719 -12.278 -19.913 1.00 81.06 153 PRO A O 1
ATOM 1200 N N . TRP A 1 154 ? 8.312 -12.529 -18.358 1.00 81.06 154 TRP A N 1
ATOM 1201 C CA . TRP A 1 154 ? 9.119 -11.384 -18.765 1.00 81.06 154 TRP A CA 1
ATOM 1202 C C . TRP A 1 154 ? 9.883 -11.607 -20.059 1.00 81.06 154 TRP A C 1
ATOM 1204 O O . TRP A 1 154 ? 9.988 -10.675 -20.855 1.00 81.06 154 TRP A O 1
ATOM 1214 N N . CYS A 1 155 ? 10.350 -12.829 -20.325 1.00 82.06 155 CYS A N 1
ATOM 1215 C CA . CYS A 1 155 ? 10.951 -13.170 -21.612 1.00 82.06 155 CYS A CA 1
ATOM 1216 C C . CYS A 1 155 ? 9.935 -12.994 -22.749 1.00 82.06 155 CYS A C 1
ATOM 1218 O O . CYS A 1 155 ? 10.297 -12.508 -23.821 1.00 82.06 155 CYS A O 1
ATOM 1220 N N . TYR A 1 156 ? 8.653 -13.284 -22.499 1.00 81.12 156 TYR A N 1
ATOM 1221 C CA . TYR A 1 156 ? 7.583 -13.033 -23.466 1.00 81.12 156 TYR A CA 1
ATOM 1222 C C . TYR A 1 156 ? 7.377 -11.534 -23.741 1.00 81.12 156 TYR A C 1
ATOM 1224 O O . TYR A 1 156 ? 7.375 -11.112 -24.900 1.00 81.12 156 TYR A O 1
ATOM 1232 N N . VAL A 1 157 ? 7.252 -10.709 -22.694 1.00 80.81 157 VAL A N 1
ATOM 1233 C CA . VAL A 1 157 ? 7.101 -9.246 -22.843 1.00 80.81 157 VAL A CA 1
ATOM 1234 C C . VAL A 1 157 ? 8.328 -8.631 -23.527 1.00 80.81 157 VAL A C 1
ATOM 1236 O O . VAL A 1 157 ? 8.186 -7.822 -24.447 1.00 80.81 157 VAL A O 1
ATOM 1239 N N . GLY A 1 158 ? 9.530 -9.047 -23.123 1.00 82.62 158 GLY A N 1
ATOM 1240 C CA . GLY A 1 158 ? 10.794 -8.612 -23.712 1.00 82.62 158 GLY A CA 1
ATOM 1241 C C . GLY A 1 158 ? 10.894 -8.955 -25.196 1.00 82.62 158 GLY A C 1
ATOM 1242 O O . GLY A 1 158 ? 11.219 -8.081 -25.997 1.00 82.62 158 GLY A O 1
ATOM 1243 N N . LYS A 1 159 ? 10.518 -10.181 -25.586 1.00 83.25 159 LYS A N 1
ATOM 1244 C CA . LYS A 1 159 ? 10.465 -10.609 -26.991 1.00 83.25 159 LYS A CA 1
ATOM 1245 C C . LYS A 1 159 ? 9.561 -9.709 -27.829 1.00 83.25 159 LYS A C 1
ATOM 1247 O O . LYS A 1 159 ? 9.982 -9.270 -28.890 1.00 83.25 159 LYS A O 1
ATOM 1252 N N . ARG A 1 160 ? 8.360 -9.369 -27.345 1.00 82.81 160 ARG A N 1
ATOM 1253 C CA . ARG A 1 160 ? 7.430 -8.484 -28.076 1.00 82.81 160 ARG A CA 1
ATOM 1254 C C . ARG A 1 160 ? 7.977 -7.079 -28.284 1.00 82.81 160 ARG A C 1
ATOM 1256 O O . ARG A 1 160 ? 7.822 -6.511 -29.359 1.00 82.81 160 ARG A O 1
ATOM 1263 N N . ARG A 1 161 ? 8.632 -6.524 -27.267 1.00 81.81 161 ARG A N 1
ATOM 1264 C CA . ARG A 1 161 ? 9.253 -5.196 -27.352 1.00 81.81 161 ARG A CA 1
ATOM 1265 C C . ARG A 1 161 ? 10.454 -5.190 -28.282 1.00 81.81 161 ARG A C 1
ATOM 1267 O O . ARG A 1 161 ? 10.602 -4.262 -29.065 1.00 81.81 161 ARG A O 1
ATOM 1274 N N . PHE A 1 162 ? 11.281 -6.228 -28.204 1.00 83.69 162 PHE A N 1
ATOM 1275 C CA . PHE A 1 162 ? 12.414 -6.406 -29.099 1.00 83.69 162 PHE A CA 1
ATOM 1276 C C . PHE A 1 162 ? 11.957 -6.560 -30.554 1.00 83.69 162 PHE A C 1
ATOM 1278 O O . PHE A 1 162 ? 12.492 -5.886 -31.422 1.00 83.69 162 PHE A O 1
ATOM 1285 N N . GLU A 1 163 ? 10.931 -7.377 -30.815 1.00 82.62 163 GLU A N 1
ATOM 1286 C CA . GLU A 1 163 ? 10.329 -7.520 -32.147 1.00 82.62 163 GLU A CA 1
ATOM 1287 C C . GLU A 1 163 ? 9.819 -6.180 -32.690 1.00 82.62 163 GLU A C 1
ATOM 1289 O O . GLU A 1 163 ? 10.115 -5.851 -33.835 1.00 82.62 163 GLU A O 1
ATOM 1294 N N . ALA A 1 164 ? 9.110 -5.392 -31.874 1.00 82.19 164 ALA A N 1
ATOM 1295 C CA . ALA A 1 164 ? 8.640 -4.064 -32.268 1.00 82.19 164 ALA A CA 1
ATOM 1296 C C . ALA A 1 164 ? 9.809 -3.111 -32.579 1.00 82.19 164 ALA A C 1
ATOM 1298 O O . ALA A 1 164 ? 9.835 -2.486 -33.633 1.00 82.19 164 ALA A O 1
ATOM 1299 N N . ALA A 1 165 ? 10.826 -3.063 -31.714 1.00 81.69 165 ALA A N 1
ATOM 1300 C CA . ALA A 1 165 ? 12.006 -2.230 -31.937 1.00 81.69 165 ALA A CA 1
ATOM 1301 C C . ALA A 1 165 ? 12.798 -2.650 -33.188 1.00 81.69 165 ALA A C 1
ATOM 1303 O O . ALA A 1 165 ? 13.313 -1.798 -33.904 1.00 81.69 165 ALA A O 1
ATOM 1304 N N . LEU A 1 166 ? 12.889 -3.954 -33.465 1.00 82.56 166 LEU A N 1
ATOM 1305 C CA . LEU A 1 166 ? 13.578 -4.482 -34.641 1.00 82.56 166 LEU A CA 1
ATOM 1306 C C . LEU A 1 166 ? 12.807 -4.190 -35.937 1.00 82.56 166 LEU A C 1
ATOM 1308 O O . LEU A 1 166 ? 13.420 -4.019 -36.986 1.00 82.56 166 LEU A O 1
ATOM 1312 N N . GLN A 1 167 ? 11.474 -4.125 -35.879 1.00 85.50 167 GLN A N 1
ATOM 1313 C CA . GLN A 1 167 ? 10.649 -3.728 -37.023 1.00 85.50 167 GLN A CA 1
ATOM 1314 C C . GLN A 1 167 ? 10.885 -2.270 -37.424 1.00 85.50 167 GLN A C 1
ATOM 1316 O O . GLN A 1 167 ? 10.958 -1.997 -38.622 1.00 85.50 167 GLN A O 1
ATOM 1321 N N . ASP A 1 168 ? 11.061 -1.388 -36.439 1.00 84.81 168 ASP A N 1
ATOM 1322 C CA . ASP A 1 168 ? 11.302 0.046 -36.636 1.00 84.81 168 ASP A CA 1
ATOM 1323 C C . ASP A 1 168 ? 12.785 0.384 -36.901 1.00 84.81 168 ASP A C 1
ATOM 1325 O O . ASP A 1 168 ? 13.131 1.539 -37.154 1.00 84.81 168 ASP A O 1
ATOM 1329 N N . PHE A 1 169 ? 13.685 -0.604 -36.845 1.00 84.50 169 PHE A N 1
ATOM 1330 C CA . PHE A 1 169 ? 15.119 -0.398 -37.035 1.00 84.50 169 PHE A CA 1
ATOM 1331 C C . PHE A 1 169 ? 15.507 -0.409 -38.521 1.00 84.50 169 PHE A C 1
ATOM 1333 O O . PHE A 1 169 ? 15.317 -1.399 -39.226 1.00 84.50 169 PHE A O 1
ATOM 1340 N N . GLU A 1 170 ? 16.116 0.686 -38.982 1.00 83.12 170 GLU A N 1
ATOM 1341 C CA . GLU A 1 170 ? 16.458 0.925 -40.395 1.00 83.12 170 GLU A CA 1
ATOM 1342 C C . GLU A 1 170 ? 17.386 -0.148 -40.995 1.00 83.12 170 GLU A C 1
ATOM 1344 O O . GLU A 1 170 ? 17.227 -0.517 -42.153 1.00 83.12 170 GLU A O 1
ATOM 1349 N N . HIS A 1 171 ? 18.291 -0.713 -40.189 1.00 84.25 171 HIS A N 1
ATOM 1350 C CA . HIS A 1 171 ? 19.278 -1.719 -40.611 1.00 84.25 171 HIS A CA 1
ATOM 1351 C C . HIS A 1 171 ? 18.958 -3.119 -40.060 1.00 84.25 171 HIS A C 1
ATOM 1353 O O . HIS A 1 171 ? 19.856 -3.882 -39.696 1.00 84.25 171 HIS A O 1
ATOM 1359 N N . ARG A 1 172 ? 17.671 -3.460 -39.906 1.00 79.12 172 ARG A N 1
ATOM 1360 C CA . ARG A 1 172 ? 17.227 -4.746 -39.323 1.00 79.12 172 ARG A CA 1
ATOM 1361 C C . ARG A 1 172 ? 17.793 -5.982 -40.026 1.00 79.12 172 ARG A C 1
ATOM 1363 O O . ARG A 1 172 ? 17.947 -7.022 -39.398 1.00 79.12 172 ARG A O 1
ATOM 1370 N N . ASP A 1 173 ? 18.092 -5.868 -41.313 1.00 81.56 173 ASP A N 1
ATOM 1371 C CA . ASP A 1 173 ? 18.691 -6.896 -42.166 1.00 81.56 173 ASP A CA 1
ATOM 1372 C C . ASP A 1 173 ? 20.148 -7.211 -41.794 1.00 81.56 173 ASP A C 1
ATOM 1374 O O . ASP A 1 173 ? 20.638 -8.299 -42.085 1.00 81.56 173 ASP A O 1
ATOM 1378 N N . GLN A 1 174 ? 20.817 -6.299 -41.086 1.00 80.94 174 GLN A N 1
ATOM 1379 C CA . GLN A 1 174 ? 22.176 -6.483 -40.572 1.00 80.94 174 GLN A CA 1
ATOM 1380 C C . GLN A 1 174 ? 22.200 -7.104 -39.166 1.00 80.94 174 GLN A C 1
ATOM 1382 O O . GLN A 1 174 ? 23.273 -7.383 -38.628 1.00 80.94 174 GLN A O 1
ATOM 1387 N N . VAL A 1 175 ? 21.030 -7.329 -38.557 1.00 78.00 175 VAL A N 1
ATOM 1388 C CA . VAL A 1 175 ? 20.903 -7.881 -37.205 1.00 78.00 175 VAL A CA 1
ATOM 1389 C C . VAL A 1 175 ? 20.590 -9.373 -37.283 1.00 78.00 175 VAL A C 1
ATOM 1391 O O . VAL A 1 175 ? 19.489 -9.785 -37.642 1.00 78.00 175 VAL A O 1
ATOM 1394 N N . THR A 1 176 ? 21.547 -10.207 -36.882 1.00 79.81 176 THR A N 1
ATOM 1395 C CA . THR A 1 176 ? 21.337 -11.650 -36.716 1.00 79.81 176 THR A CA 1
ATOM 1396 C C . THR A 1 176 ? 20.969 -11.943 -35.265 1.00 79.81 176 THR A C 1
ATOM 1398 O O . THR A 1 176 ? 21.749 -11.688 -34.349 1.00 79.81 176 THR A O 1
ATOM 1401 N N . VAL A 1 177 ? 19.776 -12.490 -35.031 1.00 82.50 177 VAL A N 1
ATOM 1402 C CA . VAL A 1 177 ? 19.287 -12.802 -33.679 1.00 82.50 177 VAL A CA 1
ATOM 1403 C C . VAL A 1 177 ? 19.364 -14.300 -33.438 1.00 82.50 177 VAL A C 1
ATOM 1405 O O . VAL A 1 177 ? 18.747 -15.078 -34.161 1.00 82.50 177 VAL A O 1
ATOM 1408 N N . THR A 1 178 ? 20.091 -14.710 -32.399 1.00 83.56 178 THR A N 1
ATOM 1409 C CA . THR A 1 178 ? 20.157 -16.117 -31.981 1.00 83.56 178 THR A CA 1
ATOM 1410 C C . THR A 1 178 ? 19.473 -16.286 -30.634 1.00 83.56 178 THR A C 1
ATOM 1412 O O . THR A 1 178 ? 19.900 -15.691 -29.646 1.00 83.56 178 THR A O 1
ATOM 1415 N N . TRP A 1 179 ? 18.428 -17.112 -30.583 1.00 84.25 179 TRP A N 1
ATOM 1416 C CA . TRP A 1 179 ? 17.748 -17.453 -29.334 1.00 84.25 179 TRP A CA 1
ATOM 1417 C C . TRP A 1 179 ? 18.468 -18.606 -28.632 1.00 84.25 179 TRP A C 1
ATOM 1419 O O . TRP A 1 179 ? 18.798 -19.617 -29.254 1.00 84.25 179 TRP A O 1
ATOM 1429 N N . ARG A 1 180 ? 18.712 -18.454 -27.333 1.00 84.50 180 ARG A N 1
ATOM 1430 C CA . ARG A 1 180 ? 19.321 -19.462 -26.460 1.00 84.50 180 ARG A CA 1
ATOM 1431 C C . ARG A 1 180 ? 18.349 -19.800 -25.331 1.00 84.50 180 ARG A C 1
ATOM 1433 O O . ARG A 1 180 ? 17.718 -18.909 -24.766 1.00 84.50 180 ARG A O 1
ATOM 1440 N N . SER A 1 181 ? 18.220 -21.082 -25.013 1.00 85.00 181 SER A N 1
ATOM 1441 C CA . SER A 1 181 ? 17.408 -21.550 -23.888 1.00 85.00 181 SER A CA 1
ATOM 1442 C C . SER A 1 181 ? 18.068 -21.183 -22.561 1.00 85.00 181 SER A C 1
ATOM 1444 O O . SER A 1 181 ? 19.267 -21.393 -22.392 1.00 85.00 181 SER A O 1
ATOM 1446 N N . PHE A 1 182 ? 17.281 -20.669 -21.623 1.00 85.56 182 PHE A N 1
ATOM 1447 C CA . PHE A 1 182 ? 17.669 -20.430 -20.235 1.00 85.56 182 PHE A CA 1
ATOM 1448 C C . PHE A 1 182 ? 16.657 -21.122 -19.319 1.00 85.56 182 PHE A C 1
ATOM 1450 O O . PHE A 1 182 ? 15.476 -21.133 -19.648 1.00 85.56 182 PHE A O 1
ATOM 1457 N N . GLU A 1 183 ? 17.108 -21.670 -18.194 1.00 84.44 183 GLU A N 1
ATOM 1458 C CA . GLU A 1 183 ? 16.245 -22.208 -17.134 1.00 84.44 183 GLU A CA 1
ATOM 1459 C C . GLU A 1 183 ? 16.387 -21.326 -15.892 1.00 84.44 183 GLU A C 1
ATOM 1461 O O . GLU A 1 183 ? 17.483 -21.160 -15.356 1.00 84.44 183 GLU A O 1
ATOM 1466 N N . LEU A 1 184 ? 15.277 -20.731 -15.454 1.00 74.12 184 LEU A N 1
ATOM 1467 C CA . LEU A 1 184 ? 15.193 -19.905 -14.251 1.00 74.12 184 LEU A CA 1
ATOM 1468 C C . LEU A 1 184 ? 15.399 -20.730 -12.982 1.00 74.12 184 LEU A C 1
ATOM 1470 O O . LEU A 1 184 ? 16.027 -20.245 -12.043 1.00 74.12 184 LEU A O 1
ATOM 1474 N N . ASP A 1 185 ? 14.875 -21.953 -12.972 1.00 79.19 185 ASP A N 1
ATOM 1475 C CA . ASP A 1 185 ? 15.099 -22.934 -11.919 1.00 79.19 185 ASP A CA 1
ATOM 1476 C C . ASP A 1 185 ? 15.435 -24.291 -12.554 1.00 79.19 185 ASP A C 1
ATOM 1478 O O . ASP A 1 185 ? 14.529 -25.044 -12.909 1.00 79.19 185 ASP A O 1
ATOM 1482 N N . PRO A 1 186 ? 16.728 -24.615 -12.719 1.00 78.12 186 PRO A N 1
ATOM 1483 C CA . PRO A 1 186 ? 17.155 -25.898 -13.277 1.00 78.12 186 PRO A CA 1
ATOM 1484 C C . PRO A 1 186 ? 16.953 -27.071 -12.301 1.00 78.12 186 PRO A C 1
ATOM 1486 O O . PRO A 1 186 ? 17.315 -28.204 -12.612 1.00 78.12 186 PRO A O 1
ATOM 1489 N N . THR A 1 187 ? 16.448 -26.805 -11.090 1.00 80.56 187 THR A N 1
ATOM 1490 C CA . THR A 1 187 ? 16.249 -27.796 -10.024 1.00 80.56 187 THR A CA 1
ATOM 1491 C C . THR A 1 187 ? 14.783 -28.044 -9.666 1.00 80.56 187 THR A C 1
ATOM 1493 O O . THR A 1 187 ? 14.527 -28.872 -8.787 1.00 80.56 187 THR A O 1
ATOM 1496 N N . ALA A 1 188 ? 13.852 -27.343 -10.322 1.00 64.00 188 ALA A N 1
ATOM 1497 C CA . ALA A 1 188 ? 12.407 -27.474 -10.119 1.00 64.00 188 ALA A CA 1
ATOM 1498 C C . ALA A 1 188 ? 11.823 -28.791 -10.652 1.00 64.00 188 ALA A C 1
ATOM 1500 O O . ALA A 1 188 ? 12.327 -29.320 -11.669 1.00 64.00 188 ALA A O 1
#

Secondary structure (DSSP, 8-state):
-HHHHHHHHHHHHHHHHHHHHHHHHHHHHHHTT--EEEEEEEEEEEEEEEEETTTTEEEEEEEEEEEEEEEE--TT-TT--GGGGGGSGGGS-HHHHHHHHHHHHHHHHHHHHHHHHHHHHHT------HHHHHHHTT----EEEEEE-TT-HHHHHHHHHHHHHHHS-TTGGG-EEEEEE--S-TT-